Protein AF-A0A3R7CXL8-F1 (afdb_monomer)

Radius of gyration: 20.22 Å; Cα contacts (8 Å, |Δi|>4): 432; chains: 1; bounding box: 50×42×58 Å

Nearest PDB structures (foldseek):
  3kky-assembly1_B  TM=2.273E-01  e=6.948E+00  Deinococcu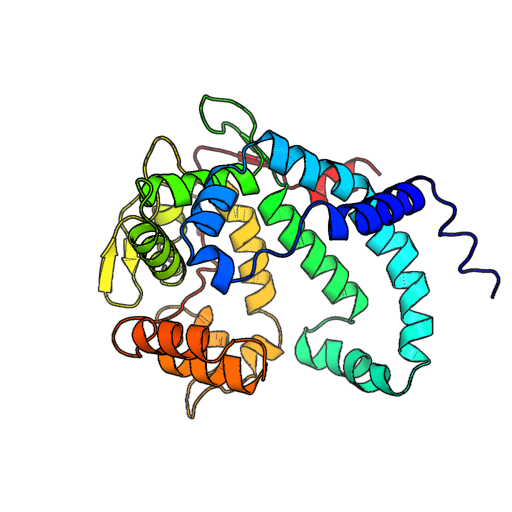s radiodurans
  7f8x-assembly1_A  TM=1.273E-01  e=8.496E+00  Homo sapiens

Solvent-accessible surface area (backbone atoms only — not comparable to full-atom values): 15585 Å² total; per-residue (Å²): 134,72,74,63,60,65,51,58,65,39,70,48,35,46,54,26,50,56,47,54,61,51,40,64,73,73,55,64,83,78,47,79,70,40,54,77,34,74,68,32,40,50,56,58,72,65,61,45,64,66,56,47,48,71,61,38,61,56,46,72,29,33,53,56,24,43,67,74,31,50,43,70,54,42,51,65,56,44,66,70,34,82,88,38,38,61,61,51,64,44,20,37,69,36,55,67,37,51,48,66,60,46,53,48,54,51,51,48,36,54,45,23,28,38,44,11,33,25,40,59,31,73,95,71,34,78,36,40,18,38,40,42,45,50,49,11,46,50,63,64,14,76,89,36,69,70,46,33,52,51,43,54,57,51,61,34,13,33,39,40,92,38,30,42,44,28,31,70,32,32,75,38,57,31,73,80,74,47,77,47,65,60,24,49,84,84,39,49,36,40,33,43,46,51,37,45,21,55,39,40,50,52,53,60,68,16,39,46,29,66,64,36,72,77,49,101,92,38,41,52,37,29,31,56,42,84,100,43,45,36,38,22,36,63,48,52,54,53,49,48,68,76,40,70,81,76,58,54,73,69,53,47,53,52,48,56,71,64,27,30,65,87,77,30,40,37,15,49,41,44,31,40,74,73,83,88,73,74,56,96,31,43,62,50,56,38,60,62,55,54,67,75,74,109

Mean predicted aligned error: 7.27 Å

Organism: NCBI:txid157072

Foldseek 3Di:
DPPQVPLCPDPLNVLLVVCVVVCCVVPPDCAPVNLLDLNSVVVLVPCAQVNLCSVLVNCLSNLCCLLPHVCVSCVVVLCVDPVNVCVQVCCCVFFVDGPSVVVSVLVQLVSQLFAWWKALAQPRNIGTLNNLVSQQLVVQCVSPSVSSVVLVLQQQFAFQVCLQVLQVQHWGQGLLRDTDHNGDPPRGSFCSCVSVLVNVLSVLPTNNQVPADLDPPDGNNQQEDGSGFAQQQSVLVSVCVVPPPSDDPVRSVVSNVQRGSNRGTGHRHNRSDDDPDHTPMDIDGPVVVSVVVD

Sequence (294 aa):
MQAGSVVLETPTCFRALDWLVTATSSYPSITAADLLTSSGFASLSAKDAAYFDSLCLPMTDVLPCLRRALLPALMPLLSSQPCCVALLEDSIAQFGVPFDSFVVDAVSRVVDVVCSSQYPGFQDESQLCGFTLLSSVLAMSSGNLQQLAWTVLNAVQVPNDQGHQAAKGGSITTTRNVSTTLFVAPNLPDACVTPINALLKWASKMPVVTSTVIDTDLTLAALFEDDQCLPGRTALDAFVQAFPQSLSNDMYSMASALLTNDNVCFHLANSYATGSDAFETTVSSFTQSLDLGS

pLDDT: mean 84.59, std 11.88, range [35.41, 97.0]

Structure (mmCIF, N/CA/C/O backbone):
data_AF-A0A3R7CXL8-F1
#
_entry.id   AF-A0A3R7CXL8-F1
#
loop_
_atom_site.group_PDB
_atom_site.id
_atom_site.type_symbol
_atom_site.label_atom_id
_atom_site.label_alt_id
_atom_site.label_comp_id
_atom_site.label_asym_id
_atom_site.label_entity_id
_atom_site.label_seq_id
_atom_site.pdbx_PDB_ins_code
_atom_site.Cartn_x
_atom_site.Cartn_y
_atom_site.Cartn_z
_atom_site.occupancy
_atom_site.B_iso_or_equiv
_atom_site.auth_seq_id
_atom_site.auth_comp_id
_atom_site.auth_asym_id
_atom_site.auth_atom_id
_atom_site.pdbx_PDB_model_num
ATOM 1 N N . MET A 1 1 ? -13.420 9.338 35.815 1.00 39.06 1 MET A N 1
ATOM 2 C CA . MET A 1 1 ? -12.691 10.264 34.915 1.00 39.06 1 MET A CA 1
ATOM 3 C C . MET A 1 1 ? -11.183 10.383 35.213 1.00 39.06 1 MET A C 1
ATOM 5 O O . MET A 1 1 ? -10.525 11.138 34.522 1.00 39.06 1 MET A O 1
ATOM 9 N N . GLN A 1 2 ? -10.593 9.632 36.160 1.00 35.41 2 GLN A N 1
ATOM 10 C CA . GLN A 1 2 ? -9.172 9.796 36.542 1.00 35.41 2 GLN A CA 1
ATOM 11 C C . GLN A 1 2 ? -8.170 8.835 35.868 1.00 35.41 2 GLN A C 1
ATOM 13 O O . GLN A 1 2 ? -6.978 9.095 35.924 1.00 35.41 2 GLN A O 1
ATOM 18 N N . ALA A 1 3 ? -8.608 7.766 35.192 1.00 37.66 3 ALA A N 1
ATOM 19 C CA . ALA A 1 3 ? -7.683 6.815 34.555 1.00 37.66 3 ALA A CA 1
ATOM 20 C C . ALA A 1 3 ? -7.163 7.274 33.173 1.00 37.66 3 ALA A C 1
ATOM 22 O O . ALA A 1 3 ? -6.071 6.888 32.774 1.00 37.66 3 ALA A O 1
ATOM 23 N N . GLY A 1 4 ? -7.911 8.127 32.459 1.00 39.16 4 GLY A N 1
ATOM 24 C CA . GLY A 1 4 ? -7.513 8.626 31.134 1.00 39.16 4 GLY A CA 1
ATOM 25 C C . GLY A 1 4 ? -6.443 9.724 31.165 1.00 39.16 4 GLY A C 1
ATOM 26 O O . GLY A 1 4 ? -5.736 9.907 30.182 1.00 39.16 4 GLY A O 1
ATOM 27 N N . SER A 1 5 ? -6.291 10.431 32.292 1.00 45.22 5 SER A N 1
ATOM 28 C CA . SER A 1 5 ? -5.304 11.513 32.432 1.00 45.22 5 SER A CA 1
ATOM 29 C C . SER A 1 5 ? -3.885 10.992 32.671 1.00 45.22 5 SER A C 1
ATOM 31 O O . SER A 1 5 ? -2.946 11.618 32.208 1.00 45.22 5 SER A O 1
ATOM 33 N N . VAL A 1 6 ? -3.717 9.828 33.306 1.00 46.91 6 VAL A N 1
ATOM 34 C CA . VAL A 1 6 ? -2.388 9.329 33.710 1.00 46.91 6 VAL A CA 1
ATOM 35 C C . VAL A 1 6 ? -1.621 8.675 32.548 1.00 46.91 6 VAL A C 1
ATOM 37 O O . VAL A 1 6 ? -0.396 8.656 32.543 1.00 46.91 6 VAL A O 1
ATOM 40 N N . VAL A 1 7 ? -2.310 8.152 31.527 1.00 48.38 7 VAL A N 1
ATOM 41 C CA . VAL A 1 7 ? -1.646 7.452 30.405 1.00 48.38 7 VAL A CA 1
ATOM 42 C C . VAL A 1 7 ? -1.207 8.423 29.293 1.00 48.38 7 VAL A C 1
ATOM 44 O O . VAL A 1 7 ? -0.171 8.219 28.656 1.00 48.38 7 VAL A O 1
ATOM 47 N N . LEU A 1 8 ? -1.932 9.537 29.127 1.00 52.88 8 LEU A N 1
ATOM 48 C CA . LEU A 1 8 ? -1.553 10.656 28.249 1.00 52.88 8 LEU A CA 1
ATOM 49 C C . LEU A 1 8 ? -0.356 11.472 28.783 1.00 52.88 8 LEU A C 1
ATOM 51 O O . LEU A 1 8 ? 0.186 12.295 28.053 1.00 52.88 8 LEU A O 1
ATOM 55 N N . GLU A 1 9 ? 0.079 11.230 30.024 1.00 51.34 9 GLU A N 1
ATOM 56 C CA . GLU A 1 9 ? 1.236 11.890 30.653 1.00 51.34 9 GLU A CA 1
ATOM 57 C C . GLU A 1 9 ? 2.586 11.243 30.305 1.00 51.34 9 GLU A C 1
ATOM 59 O O . GLU A 1 9 ? 3.637 11.729 30.725 1.00 51.34 9 GLU A O 1
ATOM 64 N N . THR A 1 10 ? 2.605 10.164 29.515 1.00 64.19 10 THR A N 1
ATOM 65 C CA . THR A 1 10 ? 3.876 9.627 29.015 1.00 64.19 10 THR A CA 1
ATOM 66 C C . THR A 1 10 ? 4.477 10.593 27.979 1.00 64.19 10 THR A C 1
ATOM 68 O O . THR A 1 10 ? 3.789 10.956 27.020 1.00 64.19 10 THR A O 1
ATOM 71 N N . PRO A 1 11 ? 5.755 11.011 28.112 1.00 73.25 11 PRO A N 1
ATOM 72 C CA . PRO A 1 11 ? 6.392 11.947 27.175 1.00 73.25 11 PRO A CA 1
ATOM 73 C C . PRO A 1 11 ? 6.267 11.514 25.708 1.00 73.25 11 PRO A C 1
ATOM 75 O O . PRO A 1 11 ? 6.098 12.347 24.822 1.00 73.25 11 PRO A O 1
ATOM 78 N N . THR A 1 12 ? 6.280 10.201 25.469 1.00 77.31 12 THR A N 1
ATOM 79 C CA . THR A 1 12 ? 6.065 9.554 24.172 1.00 77.31 12 THR A CA 1
ATOM 80 C C . THR A 1 12 ? 4.718 9.930 23.546 1.00 77.31 12 THR A C 1
ATOM 82 O O . THR A 1 12 ? 4.670 10.328 22.386 1.00 77.31 12 THR A O 1
ATOM 85 N N . CYS A 1 13 ? 3.623 9.879 24.311 1.00 81.31 13 CYS A N 1
ATOM 86 C CA . CYS A 1 13 ? 2.300 10.234 23.800 1.00 81.31 13 CYS A CA 1
ATOM 87 C C . CYS A 1 13 ? 2.120 11.726 23.558 1.00 81.31 13 CYS A C 1
ATOM 89 O O . CYS A 1 13 ? 1.449 12.111 22.602 1.00 81.31 13 CYS A O 1
ATOM 91 N N . PHE A 1 14 ? 2.737 12.569 24.383 1.00 82.25 14 PHE A N 1
ATOM 92 C CA . PHE A 1 14 ? 2.711 14.009 24.153 1.00 82.25 14 PHE A CA 1
ATOM 93 C C . PHE A 1 14 ? 3.416 14.371 22.838 1.00 82.25 14 PHE A C 1
ATOM 95 O O . PHE A 1 14 ? 2.842 15.080 22.017 1.00 82.25 14 PHE A O 1
ATOM 102 N N . ARG A 1 15 ? 4.614 13.815 22.595 1.00 82.56 15 ARG A N 1
ATOM 103 C CA . ARG A 1 15 ? 5.347 14.003 21.329 1.00 82.56 15 ARG A CA 1
ATOM 104 C C . ARG A 1 15 ? 4.574 13.465 20.126 1.00 82.56 15 ARG A C 1
ATOM 106 O O . ARG A 1 15 ? 4.514 14.132 19.099 1.00 82.56 15 ARG A O 1
ATOM 113 N N . ALA A 1 16 ? 3.943 12.298 20.265 1.00 83.62 16 ALA A N 1
ATOM 114 C CA . ALA A 1 16 ? 3.100 11.723 19.221 1.00 83.62 16 ALA A CA 1
ATOM 115 C C . ALA A 1 16 ? 1.922 12.639 18.850 1.00 83.62 16 ALA A C 1
ATOM 117 O O . ALA A 1 16 ? 1.666 12.868 17.670 1.00 83.62 16 ALA A O 1
ATOM 118 N N . LEU A 1 17 ? 1.212 13.178 19.846 1.00 81.31 17 LEU A N 1
ATOM 119 C CA . LEU A 1 17 ? 0.066 14.062 19.623 1.00 81.31 17 LEU A CA 1
ATOM 120 C C . LEU A 1 17 ? 0.482 15.418 19.045 1.00 81.31 17 LEU A C 1
ATOM 122 O O . LEU A 1 17 ? -0.162 15.893 18.113 1.00 81.31 17 LEU A O 1
ATOM 126 N N . ASP A 1 18 ? 1.562 16.013 19.552 1.00 84.00 18 ASP A N 1
ATOM 127 C CA . ASP A 1 18 ? 2.119 17.266 19.026 1.00 84.00 18 ASP A CA 1
ATOM 128 C C . ASP A 1 18 ? 2.523 17.122 17.551 1.00 84.00 18 ASP A C 1
ATOM 130 O O . ASP A 1 18 ? 2.178 17.953 16.702 1.00 84.00 18 ASP A O 1
ATOM 134 N N . TRP A 1 19 ? 3.160 15.995 17.217 1.00 84.25 19 TRP A N 1
ATOM 135 C CA . TRP A 1 19 ? 3.474 15.679 15.834 1.00 84.25 19 TRP A CA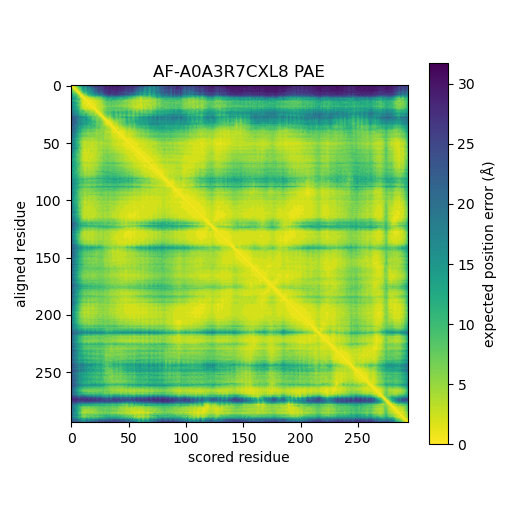 1
ATOM 136 C C . TRP A 1 19 ? 2.218 15.468 14.990 1.00 84.25 19 TRP A C 1
ATOM 138 O O . TRP A 1 19 ? 2.142 16.041 13.912 1.00 84.25 19 TRP A O 1
ATOM 148 N N . LEU A 1 20 ? 1.216 14.710 15.452 1.00 78.94 20 LEU A N 1
ATOM 149 C CA . LEU A 1 20 ? -0.025 14.491 14.694 1.00 78.94 20 LEU A CA 1
ATOM 150 C C . LEU A 1 20 ? -0.743 15.811 14.381 1.00 78.94 20 LEU A C 1
ATOM 152 O O . LEU A 1 20 ? -1.194 16.013 13.253 1.00 78.94 20 LEU A O 1
ATOM 156 N N . VAL A 1 21 ? -0.796 16.738 15.342 1.00 78.94 21 VAL A N 1
ATOM 157 C CA . VAL A 1 21 ? -1.352 18.084 15.131 1.00 78.94 21 VAL A CA 1
ATOM 158 C C . VAL A 1 21 ? -0.553 18.836 14.065 1.00 78.94 21 VAL A C 1
ATOM 160 O O . VAL A 1 21 ? -1.133 19.374 13.123 1.00 78.94 21 VAL A O 1
ATOM 163 N N . THR A 1 22 ? 0.774 18.818 14.155 1.00 77.75 22 THR A N 1
ATOM 164 C CA . THR A 1 22 ? 1.662 19.513 13.208 1.00 77.75 22 THR A CA 1
ATOM 165 C C . THR A 1 22 ? 1.695 18.850 11.824 1.00 77.75 22 THR A C 1
ATOM 167 O O . THR A 1 22 ? 1.854 19.519 10.802 1.00 77.75 22 THR A O 1
ATOM 170 N N . ALA A 1 23 ? 1.505 17.535 11.752 1.00 72.25 23 ALA A N 1
ATOM 171 C CA . ALA A 1 23 ? 1.524 16.764 10.517 1.00 72.25 23 ALA A CA 1
ATOM 172 C C . ALA A 1 23 ? 0.329 17.107 9.625 1.00 72.25 23 ALA A C 1
ATOM 174 O O . ALA A 1 23 ? 0.501 17.245 8.417 1.00 72.25 23 ALA A O 1
ATOM 175 N N . THR A 1 24 ? -0.855 17.324 10.210 1.00 63.19 24 THR A N 1
ATOM 176 C CA . THR A 1 24 ? -2.056 17.710 9.444 1.00 63.19 24 THR A CA 1
ATOM 177 C C . THR A 1 24 ? -1.911 19.047 8.711 1.00 63.19 24 THR A C 1
ATOM 179 O O . THR A 1 24 ? -2.562 19.249 7.689 1.00 63.19 24 THR A O 1
ATOM 182 N N . SER A 1 25 ? -1.042 19.944 9.190 1.00 65.12 25 SER A N 1
ATOM 183 C CA . SER A 1 25 ? -0.739 21.219 8.529 1.00 65.12 25 SER A CA 1
ATOM 184 C C . SER A 1 25 ? 0.508 21.163 7.639 1.00 65.12 25 SER A C 1
ATOM 186 O O . SER A 1 25 ? 0.572 21.882 6.644 1.00 65.12 25 SER A O 1
ATOM 188 N N . SER A 1 26 ? 1.481 20.308 7.967 1.00 66.69 26 SER A N 1
ATOM 189 C CA . SER A 1 26 ? 2.771 20.216 7.260 1.00 66.69 26 SER A CA 1
ATOM 190 C C . SER A 1 26 ? 2.759 19.246 6.076 1.00 66.69 26 SER A C 1
ATOM 192 O O . SER A 1 26 ? 3.532 19.411 5.134 1.00 66.69 26 SER A O 1
ATOM 194 N N . TYR A 1 27 ? 1.869 18.254 6.100 1.00 67.19 27 TYR A N 1
ATOM 195 C CA . TYR A 1 27 ? 1.699 17.255 5.049 1.00 67.19 27 TYR A CA 1
ATOM 196 C C . TYR A 1 27 ? 0.246 17.279 4.561 1.00 67.19 27 TYR A C 1
ATOM 198 O O . TYR A 1 27 ? -0.540 16.400 4.927 1.00 67.19 27 TYR A O 1
ATOM 206 N N . PRO A 1 28 ? -0.152 18.296 3.770 1.00 61.72 28 PRO A N 1
ATOM 207 C CA . PRO A 1 28 ? -1.501 18.345 3.228 1.00 61.72 28 PRO A CA 1
ATOM 208 C C . PRO A 1 28 ? -1.786 17.065 2.440 1.00 61.72 28 PRO A C 1
ATOM 210 O O . PRO A 1 28 ? -0.920 16.544 1.730 1.00 61.72 28 PRO A O 1
ATOM 213 N N . SER A 1 29 ? -3.005 16.551 2.592 1.00 58.53 29 SER A N 1
ATOM 214 C CA . SER A 1 29 ? -3.472 15.367 1.880 1.00 58.53 29 SER A CA 1
ATOM 215 C C . SER A 1 29 ? -3.340 15.621 0.381 1.00 58.53 29 SER A C 1
ATOM 217 O O . SER A 1 29 ? -4.037 16.476 -0.159 1.00 58.53 29 SER A O 1
ATOM 219 N N . ILE A 1 30 ? -2.446 14.901 -0.294 1.00 60.56 30 ILE A N 1
ATOM 220 C CA . ILE A 1 30 ? -2.423 14.903 -1.756 1.00 60.56 30 ILE A CA 1
ATOM 221 C C . ILE A 1 30 ? -3.628 14.075 -2.189 1.00 60.56 30 ILE A C 1
ATOM 223 O O . ILE A 1 30 ? -3.713 12.887 -1.871 1.00 60.56 30 ILE A O 1
ATOM 227 N N . THR A 1 31 ? -4.584 14.694 -2.873 1.00 61.28 31 THR A N 1
ATOM 228 C CA . THR A 1 31 ? -5.719 13.952 -3.419 1.00 61.28 31 THR A CA 1
ATOM 229 C C . THR A 1 31 ? -5.288 13.178 -4.665 1.00 61.28 31 THR A C 1
ATOM 231 O O . THR A 1 31 ? -4.319 13.532 -5.340 1.00 61.28 31 THR A O 1
ATOM 234 N N . ALA A 1 32 ? -6.031 12.129 -5.024 1.00 58.16 32 ALA A N 1
ATOM 235 C CA . ALA A 1 32 ? -5.810 11.437 -6.295 1.00 58.16 32 ALA A CA 1
ATOM 236 C C . ALA A 1 32 ? -5.933 12.393 -7.502 1.00 58.16 32 ALA A C 1
ATOM 238 O O . ALA A 1 32 ? -5.227 12.222 -8.492 1.00 58.16 32 ALA A O 1
ATOM 239 N N . ALA A 1 33 ? -6.765 13.436 -7.394 1.00 59.69 33 ALA A N 1
ATOM 240 C CA . ALA A 1 33 ? -6.882 14.478 -8.409 1.00 59.69 33 ALA A CA 1
ATOM 241 C C . ALA A 1 33 ? -5.610 15.337 -8.508 1.00 59.69 33 ALA A C 1
ATOM 243 O O . ALA A 1 33 ? -5.163 15.629 -9.616 1.00 59.69 33 ALA A O 1
ATOM 244 N N . ASP A 1 34 ? -4.981 15.678 -7.378 1.00 66.88 34 A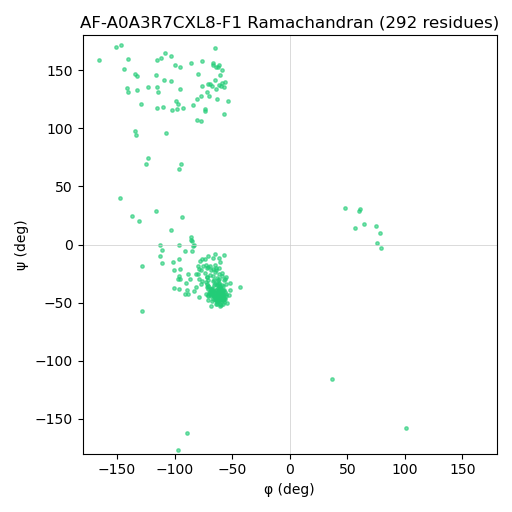SP A N 1
ATOM 245 C CA . ASP A 1 34 ? -3.730 16.444 -7.369 1.00 66.88 34 ASP A CA 1
ATOM 246 C C . ASP A 1 34 ? -2.606 15.674 -8.065 1.00 66.88 34 ASP A C 1
ATOM 248 O O . ASP A 1 34 ? -1.870 16.263 -8.857 1.00 66.88 34 ASP A O 1
ATOM 252 N N . LEU A 1 35 ? -2.515 14.355 -7.850 1.00 66.50 35 LEU A N 1
ATOM 253 C CA . LEU A 1 35 ? -1.520 13.488 -8.498 1.00 66.50 35 LEU A CA 1
ATOM 254 C C . LEU A 1 35 ? -1.606 13.508 -10.028 1.00 66.50 35 LEU A C 1
ATOM 256 O O . LEU A 1 35 ? -0.593 13.300 -10.691 1.00 66.50 35 LEU A O 1
ATOM 260 N N . LEU A 1 36 ? -2.787 13.784 -10.586 1.00 67.06 36 LEU A N 1
ATOM 261 C CA . LEU A 1 36 ? -3.020 13.861 -12.030 1.00 67.06 36 LEU A CA 1
ATOM 262 C C . LEU A 1 36 ? -2.712 15.248 -12.620 1.00 67.06 36 LEU A C 1
ATOM 264 O O . LEU A 1 36 ? -2.903 15.477 -13.815 1.00 67.06 36 LEU A O 1
ATOM 268 N N . THR A 1 37 ? -2.214 16.179 -11.806 1.00 74.06 37 THR A N 1
ATOM 269 C CA . THR A 1 37 ? -1.734 17.488 -12.258 1.00 74.06 37 THR A CA 1
ATOM 270 C C . THR A 1 37 ? -0.213 17.498 -12.382 1.00 74.06 37 THR A C 1
ATOM 272 O O . THR A 1 37 ? 0.496 16.777 -11.678 1.00 74.06 37 THR A O 1
ATOM 275 N N . SER A 1 38 ? 0.323 18.372 -13.236 1.00 75.56 38 SER A N 1
ATOM 276 C CA . SER A 1 38 ? 1.774 18.588 -13.326 1.00 75.56 38 SER A CA 1
ATOM 277 C C . SER A 1 38 ? 2.376 19.045 -11.991 1.00 75.56 38 SER A C 1
ATOM 279 O O . SER A 1 38 ? 3.484 18.638 -11.650 1.00 75.56 38 SER A O 1
ATOM 281 N N . SER A 1 39 ? 1.638 19.839 -11.209 1.00 78.88 39 SER A N 1
ATOM 282 C CA . SER A 1 39 ? 2.032 20.282 -9.868 1.00 78.88 39 SER A CA 1
ATOM 283 C C . SER A 1 39 ? 2.083 19.148 -8.847 1.00 78.88 39 SER A C 1
ATOM 285 O O . SER A 1 39 ? 3.037 19.079 -8.074 1.00 78.88 39 SER A O 1
ATOM 287 N N . GLY A 1 40 ? 1.099 18.246 -8.836 1.00 78.25 40 GLY A N 1
ATOM 288 C CA . GLY A 1 40 ? 1.111 17.110 -7.913 1.00 78.25 40 GLY A CA 1
ATOM 289 C C . GLY A 1 40 ? 2.153 16.069 -8.297 1.00 78.25 40 GLY A C 1
ATOM 290 O O . GLY A 1 40 ? 2.843 15.561 -7.417 1.00 78.25 40 GLY A O 1
ATOM 291 N N . PHE A 1 41 ? 2.366 15.832 -9.595 1.00 81.19 41 PHE A N 1
ATOM 292 C CA . PHE A 1 41 ? 3.491 15.022 -10.065 1.00 81.19 41 PHE A CA 1
ATOM 293 C C . PHE A 1 41 ? 4.839 15.620 -9.637 1.00 81.19 41 PHE A C 1
ATOM 295 O O . PHE A 1 41 ? 5.677 14.910 -9.084 1.00 81.19 41 PHE A O 1
ATOM 302 N N . ALA A 1 42 ? 5.029 16.933 -9.812 1.00 82.75 42 ALA A N 1
ATOM 303 C CA . ALA A 1 42 ? 6.238 17.618 -9.360 1.00 82.75 42 ALA A CA 1
ATOM 304 C C . ALA A 1 42 ? 6.429 17.494 -7.837 1.00 82.75 42 ALA A C 1
ATOM 306 O O . ALA A 1 42 ? 7.525 17.176 -7.379 1.00 82.75 42 ALA A O 1
ATOM 307 N N . SER A 1 43 ? 5.359 17.666 -7.055 1.00 84.56 43 SER A N 1
ATOM 308 C CA . SER A 1 43 ? 5.387 17.488 -5.598 1.00 84.56 43 SER A CA 1
ATOM 309 C C . SER A 1 43 ? 5.764 16.063 -5.190 1.00 84.56 43 SER A C 1
ATOM 311 O O . SER A 1 43 ? 6.571 15.885 -4.281 1.00 84.56 43 SER A O 1
ATOM 313 N N . LEU A 1 44 ? 5.225 15.053 -5.876 1.00 83.69 44 LEU A N 1
ATOM 314 C CA . LEU A 1 44 ? 5.568 13.653 -5.647 1.00 83.69 44 LEU A CA 1
ATOM 315 C C . LEU A 1 44 ? 7.043 13.388 -5.971 1.00 83.69 44 LEU A C 1
ATOM 317 O O . LEU A 1 44 ? 7.740 12.772 -5.172 1.00 83.69 44 LEU A O 1
ATOM 321 N N . SER A 1 45 ? 7.528 13.906 -7.102 1.00 84.69 45 SER A N 1
ATOM 322 C CA . SER A 1 45 ? 8.921 13.746 -7.535 1.00 84.69 45 SER A CA 1
ATOM 323 C C . SER A 1 45 ? 9.942 14.444 -6.635 1.00 84.69 45 SER A C 1
ATOM 325 O O . SER A 1 45 ? 11.110 14.072 -6.635 1.00 84.69 45 SER A O 1
ATOM 327 N N . ALA A 1 46 ? 9.507 15.437 -5.857 1.00 88.00 46 ALA A N 1
ATOM 328 C CA . ALA A 1 46 ? 10.355 16.176 -4.928 1.00 88.00 46 ALA A CA 1
ATOM 329 C C . ALA A 1 46 ? 10.512 15.490 -3.557 1.00 88.00 46 ALA A C 1
ATOM 331 O O . ALA A 1 46 ? 11.260 15.992 -2.722 1.00 88.00 46 ALA A O 1
ATOM 332 N N . LYS A 1 47 ? 9.802 14.382 -3.295 1.00 90.12 47 LYS A N 1
ATOM 333 C CA . LYS A 1 47 ? 9.916 13.638 -2.032 1.00 90.12 47 LYS A CA 1
ATOM 334 C C . LYS A 1 47 ? 11.192 12.800 -2.042 1.00 90.12 47 LYS A C 1
ATOM 336 O O . LYS A 1 47 ? 11.268 11.784 -2.728 1.00 90.12 47 LYS A O 1
ATOM 341 N N . ASP A 1 48 ? 12.179 13.239 -1.277 1.00 91.19 48 ASP A N 1
ATOM 342 C CA . ASP A 1 48 ? 13.481 12.596 -1.134 1.00 91.19 48 ASP A CA 1
ATOM 343 C C . ASP A 1 48 ? 13.557 11.705 0.119 1.00 91.19 48 ASP A C 1
ATOM 345 O O . ASP A 1 48 ? 12.578 11.536 0.845 1.00 91.19 48 ASP A O 1
ATOM 349 N N . ALA A 1 49 ? 14.725 11.115 0.380 1.00 90.94 49 ALA A N 1
ATOM 350 C CA . ALA A 1 49 ? 14.943 10.290 1.567 1.00 90.94 49 ALA A CA 1
ATOM 351 C C . ALA A 1 49 ? 14.673 11.062 2.875 1.00 90.94 49 ALA A C 1
ATOM 353 O O . ALA A 1 49 ? 14.017 10.530 3.770 1.00 90.94 49 ALA A O 1
ATOM 354 N N . ALA A 1 50 ? 15.075 12.338 2.947 1.00 91.25 50 ALA A N 1
ATOM 355 C CA . ALA A 1 50 ? 14.883 13.177 4.129 1.00 91.25 50 ALA A CA 1
ATOM 356 C C . ALA A 1 50 ? 13.396 13.411 4.450 1.00 91.25 50 ALA A C 1
ATOM 358 O O . ALA A 1 50 ? 13.015 13.442 5.621 1.00 91.25 50 ALA A O 1
ATOM 359 N N . TYR A 1 51 ? 12.542 13.520 3.427 1.00 91.12 51 TYR A N 1
ATOM 360 C CA . TYR A 1 51 ? 11.089 13.553 3.601 1.00 91.12 51 TYR A CA 1
ATOM 361 C C . TYR A 1 51 ? 10.551 12.275 4.263 1.00 91.12 51 TYR A C 1
ATOM 363 O O . TYR A 1 51 ? 9.683 12.338 5.137 1.00 91.12 51 TYR A O 1
ATOM 371 N N . PHE A 1 52 ? 11.035 11.100 3.852 1.00 92.44 52 PHE A N 1
ATOM 372 C CA . PHE A 1 52 ? 10.595 9.842 4.460 1.00 92.44 52 PHE A CA 1
ATOM 373 C C . PHE A 1 52 ? 11.142 9.684 5.881 1.00 92.44 52 PHE A C 1
ATOM 375 O O . PHE A 1 52 ? 10.401 9.242 6.758 1.00 92.44 52 PHE A O 1
ATOM 382 N N . ASP A 1 53 ? 12.365 10.137 6.154 1.00 91.56 53 ASP A N 1
ATOM 383 C CA . ASP A 1 53 ? 12.915 10.167 7.513 1.00 91.56 53 ASP A CA 1
ATOM 384 C C . ASP A 1 53 ? 12.069 11.050 8.441 1.00 91.56 53 ASP A C 1
ATOM 386 O O . ASP A 1 53 ? 11.723 10.640 9.553 1.00 91.56 53 ASP A O 1
ATOM 390 N N . SER A 1 54 ? 11.659 12.237 7.977 1.00 90.00 54 SER A N 1
ATOM 391 C CA . SER A 1 54 ? 10.817 13.156 8.757 1.00 90.00 54 SER A CA 1
ATOM 392 C C . SER A 1 54 ? 9.391 12.642 8.977 1.00 90.00 54 SER A C 1
ATOM 394 O O . SER A 1 54 ? 8.720 13.080 9.916 1.00 90.00 54 SER A O 1
ATOM 396 N N . LEU A 1 55 ? 8.925 1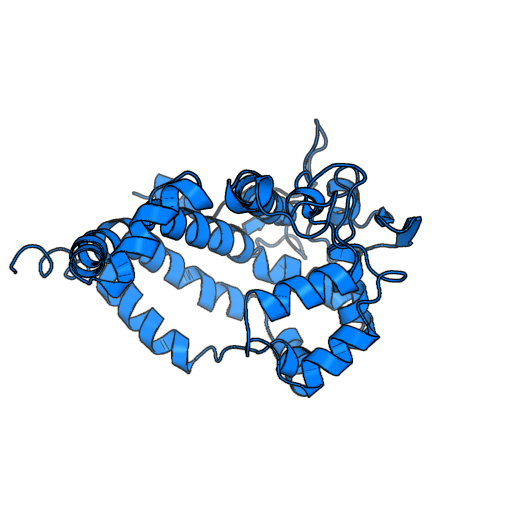1.722 8.129 1.00 88.56 55 LEU A N 1
ATOM 397 C CA . LEU A 1 55 ? 7.646 11.028 8.276 1.00 88.56 55 LEU A CA 1
ATOM 398 C C . LEU A 1 55 ? 7.747 9.825 9.226 1.00 88.56 55 LEU A C 1
ATOM 400 O O . LEU A 1 55 ? 6.835 9.589 10.017 1.00 88.56 55 LEU A O 1
ATOM 404 N N . CYS A 1 56 ? 8.844 9.071 9.158 1.00 92.56 56 CYS A N 1
ATOM 405 C CA . CYS A 1 56 ? 8.999 7.791 9.846 1.00 92.56 56 CYS A CA 1
ATOM 406 C C . CYS A 1 56 ? 9.584 7.907 11.254 1.00 92.56 56 CYS A C 1
ATOM 408 O O . CYS A 1 56 ? 9.178 7.157 12.141 1.00 92.56 56 CYS A O 1
ATOM 410 N N . LEU A 1 57 ? 10.479 8.865 11.509 1.00 90.94 57 LEU A N 1
ATOM 411 C CA . LEU A 1 57 ? 11.054 9.069 12.842 1.00 90.94 57 LEU A CA 1
ATOM 412 C C . LEU A 1 57 ? 9.977 9.271 13.935 1.00 90.94 57 LEU A C 1
ATOM 414 O O . LEU A 1 57 ? 10.055 8.606 14.970 1.00 90.94 57 LEU A O 1
ATOM 418 N N . PRO A 1 58 ? 8.923 10.084 13.727 1.00 89.81 58 PRO A N 1
ATOM 419 C CA . PRO A 1 58 ? 7.844 10.260 14.705 1.00 89.81 58 PRO A CA 1
ATOM 420 C C . PRO A 1 58 ? 7.012 8.994 14.950 1.00 89.81 58 PRO A C 1
ATOM 422 O O . PRO A 1 58 ? 6.429 8.841 16.024 1.00 89.81 58 PRO A O 1
ATOM 425 N N . MET A 1 59 ? 6.971 8.052 13.996 1.00 90.50 59 MET A N 1
ATOM 426 C CA . MET A 1 59 ? 6.217 6.800 14.153 1.00 90.50 59 MET A CA 1
ATOM 427 C C . MET A 1 59 ? 6.760 5.918 15.281 1.00 90.50 59 MET A C 1
ATOM 429 O O . MET A 1 59 ? 6.013 5.098 15.818 1.00 90.50 59 MET A O 1
ATOM 433 N N . THR A 1 60 ? 8.014 6.136 15.692 1.00 90.06 60 THR A N 1
ATOM 434 C CA . THR A 1 60 ? 8.624 5.472 16.854 1.00 90.06 60 THR A CA 1
ATOM 435 C C . THR A 1 60 ? 7.906 5.808 18.162 1.00 90.06 60 THR A C 1
ATOM 437 O O . THR A 1 60 ? 7.831 4.965 19.050 1.00 90.06 60 THR A O 1
ATOM 440 N N . ASP A 1 61 ? 7.318 7.004 18.260 1.00 88.50 61 ASP A N 1
ATOM 441 C CA . ASP A 1 61 ? 6.518 7.444 19.403 1.00 88.50 61 ASP A CA 1
ATOM 442 C C . ASP A 1 61 ? 5.011 7.228 19.161 1.00 88.50 61 ASP A C 1
ATOM 444 O O . ASP A 1 61 ? 4.277 6.824 20.072 1.00 88.50 61 ASP A O 1
ATOM 448 N N . VAL A 1 62 ? 4.535 7.467 17.929 1.00 88.75 62 VAL A N 1
ATOM 449 C CA . VAL A 1 62 ? 3.105 7.389 17.578 1.00 88.75 62 VAL A CA 1
ATOM 450 C C . VAL A 1 62 ? 2.559 5.973 17.716 1.00 88.75 62 VAL A C 1
ATOM 452 O O . VAL A 1 62 ? 1.506 5.805 18.330 1.00 88.75 62 VAL A O 1
ATOM 455 N N . LEU A 1 63 ? 3.248 4.952 17.198 1.00 88.69 63 LEU A N 1
ATOM 456 C CA . LEU A 1 63 ? 2.744 3.575 17.246 1.00 88.69 63 LEU A CA 1
ATOM 457 C C . LEU A 1 63 ? 2.605 3.043 18.685 1.00 88.69 63 LEU A C 1
ATOM 459 O O . LEU A 1 63 ? 1.520 2.562 19.036 1.00 88.69 63 LEU A O 1
ATOM 463 N N . PRO A 1 64 ? 3.625 3.160 19.564 1.00 88.12 64 PRO A N 1
ATOM 464 C CA . PRO A 1 64 ? 3.469 2.777 20.963 1.00 88.12 64 PRO A CA 1
ATOM 465 C C . PRO A 1 64 ? 2.378 3.575 21.676 1.00 88.12 64 PRO A C 1
ATOM 467 O O . PRO A 1 64 ? 1.616 2.988 22.447 1.00 88.12 64 PRO A O 1
ATOM 470 N N . CYS A 1 65 ? 2.262 4.882 21.409 1.00 88.69 65 CYS A N 1
ATOM 471 C CA . CYS A 1 65 ? 1.207 5.700 22.000 1.00 88.69 65 CYS A CA 1
ATOM 472 C C . CYS A 1 65 ? -0.191 5.245 21.560 1.00 88.69 65 CYS A C 1
ATOM 474 O O . CYS A 1 65 ? -1.081 5.071 22.398 1.00 88.69 65 CYS A O 1
ATOM 476 N N . LEU A 1 66 ? -0.377 5.001 20.260 1.00 88.62 66 LEU A N 1
ATOM 477 C CA . LEU A 1 66 ? -1.632 4.522 19.689 1.00 88.62 66 LEU A CA 1
ATOM 478 C C . LEU A 1 66 ? -2.084 3.236 20.389 1.00 88.62 66 LEU A C 1
ATOM 480 O O . LEU A 1 66 ? -3.212 3.158 20.878 1.00 88.62 66 LEU A O 1
ATOM 484 N N . ARG A 1 67 ? -1.168 2.266 20.495 1.00 88.06 67 ARG A N 1
ATOM 485 C CA . ARG A 1 67 ? -1.422 0.938 21.065 1.00 88.06 67 ARG A CA 1
ATOM 486 C C . ARG A 1 67 ? -1.633 0.958 22.579 1.00 88.06 67 ARG A C 1
ATOM 488 O O . ARG A 1 67 ? -2.514 0.265 23.076 1.00 88.06 67 ARG A O 1
ATOM 495 N N . ARG A 1 68 ? -0.806 1.695 23.327 1.00 86.44 68 ARG A N 1
ATOM 496 C CA . ARG A 1 68 ? -0.751 1.603 24.802 1.00 86.44 68 ARG A CA 1
ATOM 497 C C . ARG A 1 68 ? -1.598 2.651 25.520 1.00 86.44 68 ARG A C 1
ATOM 499 O O . ARG A 1 68 ? -1.936 2.439 26.681 1.00 86.44 68 ARG A O 1
ATOM 506 N N . ALA A 1 69 ? -1.938 3.757 24.861 1.00 85.31 69 ALA A N 1
ATOM 507 C CA . ALA A 1 69 ? -2.600 4.889 25.501 1.00 85.31 69 ALA A CA 1
ATOM 508 C C . ALA A 1 69 ? -3.865 5.335 24.776 1.00 85.31 69 ALA A C 1
ATOM 510 O O . ALA A 1 69 ? -4.940 5.356 25.376 1.00 85.31 69 ALA A O 1
ATOM 511 N N . LEU A 1 70 ? -3.743 5.684 23.492 1.00 85.75 70 LEU A N 1
ATOM 512 C CA . LEU A 1 70 ? -4.808 6.375 22.775 1.00 85.75 70 LEU A CA 1
ATOM 513 C C . LEU A 1 70 ? -6.019 5.469 22.558 1.00 85.75 70 LEU A C 1
ATOM 515 O O . LEU A 1 70 ? -7.122 5.840 22.950 1.00 85.75 70 LEU A O 1
ATOM 519 N N . LEU A 1 71 ? -5.827 4.273 21.991 1.00 88.56 71 LEU A N 1
ATOM 520 C CA . LEU A 1 71 ? -6.933 3.338 21.770 1.00 88.56 71 LEU A CA 1
ATOM 521 C C . LEU A 1 71 ? -7.559 2.859 23.088 1.00 88.56 71 LEU A C 1
ATOM 523 O O . LEU A 1 71 ? -8.777 2.988 23.216 1.00 88.56 71 LEU A O 1
ATOM 527 N N . PRO A 1 72 ? -6.796 2.424 24.114 1.00 88.06 72 PRO A N 1
ATOM 528 C CA . PRO A 1 72 ? -7.382 2.072 25.409 1.00 88.06 72 PRO A CA 1
ATOM 529 C C . PRO A 1 72 ? -8.210 3.196 26.050 1.00 88.06 72 PRO A C 1
ATOM 531 O O . PRO A 1 72 ? -9.217 2.920 26.702 1.00 88.06 72 PRO A O 1
ATOM 534 N N . ALA A 1 73 ? -7.821 4.461 25.859 1.00 86.50 73 ALA A N 1
ATOM 535 C CA . ALA A 1 73 ? -8.588 5.609 26.338 1.00 86.50 73 ALA A CA 1
ATOM 536 C C . ALA A 1 73 ? -9.820 5.918 25.464 1.00 86.50 73 ALA A C 1
ATOM 538 O O . ALA A 1 73 ? -10.847 6.358 25.985 1.00 86.50 73 ALA A O 1
ATOM 539 N N . LEU A 1 74 ? -9.731 5.690 24.151 1.00 87.00 74 LEU A N 1
ATOM 540 C CA . LEU A 1 74 ? -10.772 6.021 23.178 1.00 87.00 74 LEU A CA 1
ATOM 541 C C . LEU A 1 74 ? -11.894 4.973 23.118 1.00 87.00 74 LEU A C 1
ATOM 543 O O . LEU A 1 74 ? -13.059 5.340 22.987 1.00 87.00 74 LEU A O 1
ATOM 547 N N . MET A 1 75 ? -11.587 3.682 23.255 1.00 90.00 75 MET A N 1
ATOM 548 C CA . MET A 1 75 ? -12.580 2.604 23.113 1.00 90.00 75 MET A CA 1
ATOM 549 C C . MET A 1 75 ? -13.762 2.691 24.101 1.00 90.00 75 MET A C 1
ATOM 551 O O . MET A 1 75 ? -14.907 2.513 23.669 1.00 90.00 75 MET A O 1
ATOM 555 N N . PRO A 1 76 ? -13.570 3.035 25.394 1.00 87.81 76 PRO A N 1
ATOM 556 C CA . PRO A 1 76 ? -14.687 3.273 26.313 1.00 87.81 76 PRO A CA 1
ATOM 557 C C . PRO A 1 76 ? -15.560 4.467 25.905 1.00 87.81 76 PR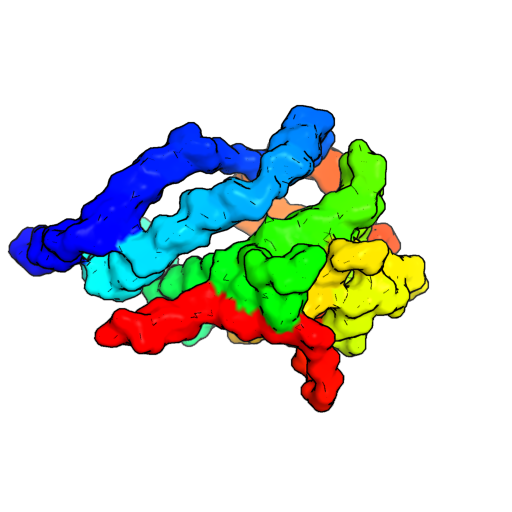O A C 1
ATOM 559 O O . PRO A 1 76 ? -16.768 4.464 26.127 1.00 87.81 76 PRO A O 1
ATOM 562 N N . LEU A 1 77 ? -14.959 5.496 25.299 1.00 87.50 77 LEU A N 1
ATOM 563 C CA . LEU A 1 77 ? -15.694 6.661 24.811 1.00 87.50 77 LEU A CA 1
ATOM 564 C C . LEU A 1 77 ? -16.522 6.293 23.582 1.00 87.50 77 LEU A C 1
ATOM 566 O O . LEU A 1 77 ? -17.715 6.580 23.567 1.00 87.50 77 LEU A O 1
ATOM 570 N N . LEU A 1 78 ? -15.934 5.606 22.600 1.00 87.62 78 LEU A N 1
ATOM 571 C CA . LEU A 1 78 ? -16.645 5.172 21.395 1.00 87.62 78 LEU A CA 1
ATOM 572 C C . LEU A 1 78 ? -17.801 4.227 21.730 1.00 87.62 78 LEU A C 1
ATOM 574 O O . LEU A 1 78 ? -18.917 4.447 21.276 1.00 87.62 78 LEU A O 1
ATOM 578 N N . SER A 1 79 ? -17.575 3.231 22.588 1.00 87.31 79 SER A N 1
ATOM 579 C CA . SER A 1 79 ? -18.631 2.291 23.002 1.00 87.31 79 SER A CA 1
ATOM 580 C C . SER A 1 79 ? -19.777 2.951 23.778 1.00 87.31 79 SER A C 1
ATOM 582 O O . SER A 1 79 ? -20.888 2.429 23.784 1.00 87.31 79 SER A O 1
ATOM 584 N N . SER A 1 80 ? -19.546 4.118 24.390 1.00 87.69 80 SER A N 1
ATOM 585 C CA . SER A 1 80 ? -20.605 4.902 25.040 1.00 87.69 80 SER A CA 1
ATOM 586 C C . SER A 1 80 ? -21.485 5.697 24.067 1.00 87.69 80 SER A C 1
ATOM 588 O O . SER A 1 80 ? -22.541 6.187 24.468 1.00 87.69 80 SER A O 1
ATOM 590 N N . GLN A 1 81 ? -21.063 5.856 22.806 1.00 90.06 81 GLN A N 1
ATOM 591 C CA . GLN A 1 81 ? -21.780 6.636 21.799 1.00 90.06 81 GLN A CA 1
ATOM 592 C C . GLN A 1 81 ? -22.639 5.725 20.908 1.00 90.06 81 GLN A C 1
ATOM 594 O O . GLN A 1 81 ? -22.089 4.882 20.197 1.00 90.06 81 GLN A O 1
ATOM 599 N N . PRO A 1 82 ? -23.972 5.924 20.843 1.00 86.69 82 PRO A N 1
ATOM 600 C CA . PRO A 1 82 ? -24.862 5.084 20.035 1.00 86.69 82 PRO A CA 1
ATOM 601 C C . PRO A 1 82 ? -24.503 5.011 18.544 1.00 86.69 82 PRO A C 1
ATOM 603 O O . PRO A 1 82 ? -24.759 3.997 17.905 1.00 86.69 82 PRO A O 1
ATOM 606 N N . CYS A 1 83 ? -23.894 6.060 17.982 1.00 87.00 83 CYS A N 1
ATOM 607 C CA . CYS A 1 83 ? -23.478 6.085 16.577 1.00 87.00 83 CYS A CA 1
ATOM 608 C C . CYS A 1 83 ? -22.282 5.171 16.263 1.00 87.00 83 CYS A C 1
ATOM 610 O O . CYS A 1 83 ? -22.072 4.839 15.100 1.00 87.00 83 CYS A O 1
ATOM 612 N N . CYS A 1 84 ? -21.501 4.768 17.269 1.00 87.69 84 CYS A N 1
ATOM 613 C CA . CYS A 1 84 ? -20.298 3.957 17.087 1.00 87.69 84 CYS A CA 1
ATOM 614 C C . CYS A 1 84 ? -20.521 2.481 17.425 1.00 87.69 84 CYS A C 1
ATOM 616 O O . CYS A 1 84 ? -19.702 1.656 17.037 1.00 87.69 84 CYS A O 1
ATOM 618 N N . VAL A 1 85 ? -21.612 2.136 18.117 1.00 84.50 85 VAL A N 1
ATOM 619 C CA . VAL A 1 85 ? -21.885 0.759 18.564 1.00 84.50 85 VAL A CA 1
ATOM 620 C C . VAL A 1 85 ? -21.905 -0.212 17.387 1.00 84.50 85 VAL A C 1
ATOM 622 O O . VAL A 1 85 ? -21.174 -1.192 17.421 1.00 84.50 85 VAL A O 1
ATOM 625 N N . ALA A 1 86 ? -22.641 0.113 16.319 1.00 84.88 86 ALA A N 1
ATOM 626 C CA . ALA A 1 86 ? -22.712 -0.738 15.131 1.00 84.88 86 ALA A CA 1
ATOM 627 C C . ALA A 1 86 ? -21.327 -0.972 14.506 1.00 84.88 86 ALA A C 1
ATOM 629 O O . ALA A 1 86 ? -20.954 -2.107 14.250 1.00 84.88 86 ALA A O 1
ATOM 630 N N . LEU A 1 87 ? -20.511 0.080 14.358 1.00 84.06 87 LEU A N 1
ATOM 631 C CA . LEU A 1 87 ? -19.141 -0.047 13.844 1.00 84.06 87 LEU A CA 1
ATOM 632 C C . LEU A 1 87 ? -18.277 -0.969 14.720 1.00 84.06 87 LEU A C 1
ATOM 634 O O . LEU A 1 87 ? -17.488 -1.763 14.206 1.00 84.06 87 LEU A O 1
ATOM 638 N N . LEU A 1 88 ? -18.393 -0.842 16.043 1.00 88.75 88 LEU A N 1
ATOM 639 C CA . LEU A 1 88 ? -17.616 -1.642 16.985 1.00 88.75 88 LEU A CA 1
ATOM 640 C C . LEU A 1 88 ? -18.065 -3.107 16.992 1.00 88.75 88 LEU A C 1
ATOM 642 O O . LEU A 1 88 ? -17.213 -3.994 17.000 1.00 88.75 88 LEU A O 1
ATOM 646 N N . GLU A 1 89 ? -19.370 -3.364 16.954 1.00 86.88 89 GLU A N 1
ATOM 647 C CA . GLU A 1 89 ? -19.943 -4.713 16.902 1.00 86.88 89 GLU A CA 1
ATOM 648 C C . GLU A 1 89 ? -19.636 -5.406 15.568 1.00 86.88 89 GLU A C 1
ATOM 650 O O . GLU A 1 89 ? -19.204 -6.562 15.556 1.00 86.88 89 GLU A O 1
ATOM 655 N N . ASP A 1 90 ? -19.746 -4.679 14.455 1.00 89.75 90 ASP A N 1
ATOM 656 C CA . ASP A 1 90 ? -19.495 -5.208 13.113 1.00 89.75 90 ASP A CA 1
ATOM 657 C C . ASP A 1 90 ? -18.004 -5.445 12.842 1.00 89.75 90 ASP A C 1
ATOM 659 O O . ASP A 1 90 ? -17.660 -6.206 11.940 1.00 89.75 90 ASP A O 1
ATOM 663 N N . SER A 1 91 ? -17.097 -4.848 13.623 1.00 90.38 91 SER A N 1
ATOM 664 C CA . SER A 1 91 ? -15.650 -4.945 13.382 1.00 90.38 91 SER A CA 1
ATOM 665 C C . SER A 1 91 ? -15.140 -6.386 13.301 1.00 90.38 91 SER A C 1
ATOM 667 O O . SER A 1 91 ? -14.394 -6.719 12.384 1.00 90.38 91 SER A O 1
ATOM 669 N N . ILE A 1 92 ? -15.600 -7.276 14.184 1.00 91.00 92 ILE A N 1
ATOM 670 C CA . ILE A 1 92 ? -15.207 -8.692 14.157 1.00 91.00 92 ILE A CA 1
ATOM 671 C C . ILE A 1 92 ? -15.798 -9.386 12.928 1.00 91.00 92 ILE A C 1
ATOM 673 O O . ILE A 1 92 ? -15.112 -10.174 12.280 1.00 91.00 92 ILE A O 1
ATOM 677 N N . ALA A 1 93 ? -17.049 -9.081 12.582 1.00 91.25 93 ALA A N 1
ATOM 678 C CA . ALA A 1 93 ? -17.711 -9.666 11.422 1.00 91.25 93 ALA A CA 1
ATOM 679 C C . ALA A 1 93 ? -17.077 -9.218 10.097 1.00 91.25 93 ALA A C 1
ATOM 681 O O . ALA A 1 93 ? -17.062 -9.998 9.153 1.00 91.25 93 ALA A O 1
ATOM 682 N N . GLN A 1 94 ? -16.539 -7.996 10.031 1.00 90.75 94 GLN A N 1
ATOM 683 C CA . GLN A 1 94 ? -15.933 -7.412 8.831 1.00 90.75 94 GLN A CA 1
ATOM 684 C C . GLN A 1 94 ? -14.427 -7.693 8.734 1.00 90.75 94 GLN A C 1
ATOM 686 O O . GLN A 1 94 ? -13.916 -8.023 7.666 1.00 90.75 94 GLN A O 1
ATOM 691 N N . PHE A 1 95 ? -13.694 -7.587 9.841 1.00 93.44 95 PHE A N 1
ATOM 692 C CA . PHE A 1 95 ? -12.226 -7.623 9.857 1.00 93.44 95 PHE A CA 1
ATOM 693 C C . PHE A 1 95 ? -11.650 -8.862 10.550 1.00 93.44 95 PHE A C 1
ATOM 695 O O . PHE A 1 95 ? -10.452 -9.113 10.453 1.00 93.44 95 PHE A O 1
ATOM 702 N N . GLY A 1 96 ? -12.480 -9.660 11.227 1.00 92.81 96 GLY A N 1
ATOM 703 C CA . GLY A 1 96 ? -12.061 -10.866 11.952 1.00 92.81 96 GLY A CA 1
ATOM 704 C C . GLY A 1 96 ? -11.435 -10.592 13.322 1.00 92.81 96 GLY A C 1
ATOM 705 O O . GLY A 1 96 ? -11.108 -11.531 14.044 1.00 92.81 96 GLY A O 1
ATOM 706 N N . VAL A 1 97 ? -11.278 -9.321 13.696 1.00 93.62 97 VAL A N 1
ATOM 707 C CA . VAL A 1 97 ? -10.684 -8.868 14.960 1.00 93.62 97 VAL A CA 1
ATOM 708 C C . VAL A 1 97 ? -11.454 -7.658 15.507 1.00 93.62 97 VAL A C 1
ATOM 710 O O . VAL A 1 97 ? -12.138 -6.980 14.738 1.00 93.62 97 VAL A O 1
ATOM 713 N N . PRO A 1 98 ? -11.353 -7.355 16.814 1.00 93.31 98 PRO A N 1
ATOM 714 C CA . PRO A 1 98 ? -11.924 -6.135 17.381 1.00 93.31 98 PRO A CA 1
ATOM 715 C C . PRO A 1 98 ? -11.366 -4.860 16.726 1.00 93.31 98 PRO A C 1
ATOM 717 O O . PRO A 1 98 ? -10.214 -4.832 16.288 1.00 93.31 98 PRO A O 1
ATOM 720 N N . PHE A 1 99 ? -12.169 -3.792 16.688 1.00 91.00 99 PHE A N 1
ATOM 721 C CA . PHE A 1 99 ? -11.840 -2.535 16.001 1.00 91.00 99 PHE A CA 1
ATOM 722 C C . PHE A 1 99 ? -10.487 -1.918 16.396 1.00 91.00 99 PHE A C 1
ATOM 724 O O . PHE A 1 99 ? -9.736 -1.479 15.532 1.00 91.00 99 PHE A O 1
ATOM 731 N N . ASP A 1 100 ? -10.146 -1.890 17.682 1.00 90.19 100 ASP A N 1
ATOM 732 C CA . ASP A 1 100 ? -8.859 -1.371 18.160 1.00 90.19 100 ASP A CA 1
ATOM 733 C C . ASP A 1 100 ? -7.676 -2.194 17.640 1.00 90.19 100 ASP A C 1
ATOM 735 O O . ASP A 1 100 ? -6.692 -1.632 17.160 1.00 90.19 100 ASP A O 1
ATOM 739 N N . SER A 1 101 ? -7.798 -3.521 17.675 1.00 92.44 101 SER A N 1
ATOM 740 C CA . SER A 1 101 ? -6.796 -4.444 17.136 1.00 92.44 101 SER A CA 1
ATOM 741 C C . SER A 1 101 ? -6.647 -4.267 15.626 1.00 92.44 101 SER A C 1
ATOM 743 O O . SER A 1 101 ? -5.527 -4.180 15.130 1.00 92.44 101 SER A O 1
ATOM 745 N N . PHE A 1 102 ? -7.765 -4.116 14.907 1.00 93.50 102 PHE A N 1
ATOM 746 C CA . PHE A 1 102 ? -7.759 -3.795 13.480 1.00 93.50 102 PHE A CA 1
ATOM 747 C C . PHE A 1 102 ? -7.011 -2.487 13.196 1.00 93.50 102 PHE A C 1
ATOM 749 O O . PHE A 1 102 ? -6.160 -2.461 12.311 1.00 93.50 102 PHE A O 1
ATOM 756 N N . VAL A 1 103 ? -7.285 -1.414 13.949 1.00 92.69 103 VAL A N 1
ATOM 757 C CA . VAL A 1 103 ? -6.619 -0.115 13.761 1.00 92.69 103 VAL A CA 1
ATOM 758 C C . VAL A 1 103 ? -5.117 -0.223 14.020 1.00 92.69 103 VAL A C 1
ATOM 760 O O . VAL A 1 103 ? -4.338 0.289 13.217 1.00 92.69 103 VAL A O 1
ATOM 763 N N . VAL A 1 104 ? -4.688 -0.894 15.096 1.00 92.12 104 VAL A N 1
ATOM 764 C CA . VAL A 1 104 ? -3.253 -1.098 15.361 1.00 92.12 104 VAL A CA 1
ATOM 765 C C . VAL A 1 104 ? -2.605 -1.879 14.225 1.00 92.12 104 VAL A C 1
ATOM 767 O O . VAL A 1 104 ? -1.613 -1.410 13.676 1.00 92.12 104 VAL A O 1
ATOM 770 N N . ASP A 1 105 ? -3.176 -3.017 13.830 1.00 93.62 105 ASP A N 1
ATOM 771 C CA . ASP A 1 105 ? -2.613 -3.855 12.770 1.00 93.62 105 ASP A CA 1
ATOM 772 C C . ASP A 1 105 ? -2.555 -3.118 11.425 1.00 93.62 105 ASP A C 1
ATOM 774 O O . ASP A 1 105 ? -1.544 -3.193 10.723 1.00 93.62 105 ASP A O 1
ATOM 778 N N . ALA A 1 106 ? -3.608 -2.371 11.078 1.00 94.19 106 ALA A N 1
ATOM 779 C CA . ALA A 1 106 ? -3.669 -1.572 9.860 1.00 94.19 106 ALA A CA 1
ATOM 780 C C . ALA A 1 106 ? -2.558 -0.516 9.836 1.00 94.19 106 ALA A C 1
ATOM 782 O O . ALA A 1 106 ? -1.778 -0.455 8.884 1.00 94.19 106 ALA A O 1
ATOM 783 N N . VAL A 1 107 ? -2.461 0.295 10.896 1.00 93.50 107 VAL A N 1
ATOM 784 C CA . VAL A 1 107 ? -1.468 1.373 10.980 1.00 93.50 107 VAL A CA 1
ATOM 785 C C . VAL A 1 107 ? -0.058 0.791 11.019 1.00 93.50 107 VAL A C 1
ATOM 787 O O . VAL A 1 107 ? 0.795 1.250 10.267 1.00 93.50 107 VAL A O 1
ATOM 790 N N . SER A 1 108 ? 0.190 -0.251 11.815 1.00 94.50 108 SER A N 1
ATOM 791 C CA . SER A 1 108 ? 1.488 -0.930 11.888 1.00 94.50 108 SER A CA 1
ATOM 792 C C . SER A 1 108 ? 1.949 -1.443 10.525 1.00 94.50 108 SER A C 1
ATOM 794 O O . SER A 1 108 ? 3.082 -1.179 10.133 1.00 94.50 108 SER A O 1
ATOM 796 N N . ARG A 1 109 ? 1.075 -2.108 9.762 1.00 95.75 109 ARG A N 1
ATOM 797 C CA . ARG A 1 109 ? 1.431 -2.647 8.440 1.00 95.75 109 ARG A CA 1
ATOM 798 C C . ARG A 1 109 ? 1.661 -1.556 7.399 1.00 95.75 109 ARG A C 1
ATOM 800 O O . ARG A 1 109 ? 2.573 -1.682 6.590 1.00 95.75 109 ARG A O 1
ATOM 807 N N . VAL A 1 110 ? 0.870 -0.483 7.419 1.00 94.94 110 VAL A N 1
ATOM 808 C CA . VAL A 1 110 ? 1.089 0.677 6.537 1.00 94.94 110 VAL A CA 1
ATOM 809 C C . VAL A 1 110 ? 2.403 1.377 6.881 1.00 94.94 110 VAL A C 1
ATOM 811 O O . VAL A 1 110 ? 3.181 1.696 5.984 1.00 94.94 110 VAL A O 1
ATOM 814 N N . VAL A 1 111 ? 2.685 1.573 8.171 1.00 95.00 111 VAL A N 1
ATOM 815 C CA . VAL A 1 111 ? 3.961 2.133 8.627 1.00 95.00 111 VAL A CA 1
ATOM 816 C C . VAL A 1 111 ? 5.114 1.221 8.226 1.00 95.00 111 VAL A C 1
ATOM 818 O O . VAL A 1 111 ? 6.109 1.731 7.733 1.00 95.00 111 VAL A O 1
ATOM 821 N N . ASP A 1 112 ? 4.997 -0.103 8.333 1.00 96.75 112 ASP A N 1
ATOM 822 C CA . ASP A 1 112 ? 6.042 -1.016 7.856 1.00 96.75 112 ASP A CA 1
ATOM 823 C C . ASP A 1 112 ? 6.302 -0.874 6.349 1.00 96.75 112 ASP A C 1
ATOM 825 O O . ASP A 1 112 ? 7.458 -0.925 5.937 1.00 96.75 112 ASP A O 1
ATOM 829 N N . VAL A 1 113 ? 5.278 -0.655 5.516 1.00 96.75 113 VAL A N 1
ATOM 830 C CA . VAL A 1 113 ? 5.468 -0.419 4.069 1.00 96.75 113 VAL A CA 1
ATOM 831 C C . VAL A 1 113 ? 6.334 0.807 3.798 1.00 96.75 113 VAL A C 1
ATOM 833 O O . VAL A 1 113 ? 7.185 0.780 2.911 1.00 96.75 113 VAL A O 1
ATOM 836 N N . VAL A 1 114 ? 6.132 1.877 4.560 1.00 96.06 114 VAL A N 1
ATOM 837 C CA . VAL A 1 114 ? 6.806 3.158 4.323 1.00 96.06 114 VAL A CA 1
ATOM 838 C C . VAL A 1 114 ? 8.140 3.251 5.069 1.00 96.06 114 VAL A C 1
ATOM 840 O O . VAL A 1 114 ? 9.115 3.765 4.526 1.00 96.06 114 VAL A O 1
ATOM 843 N N . CYS A 1 115 ? 8.191 2.749 6.298 1.00 97.00 115 CYS A N 1
ATOM 844 C CA . CYS A 1 115 ? 9.237 3.037 7.275 1.00 97.00 115 CYS A CA 1
ATOM 845 C C . CYS A 1 115 ? 10.156 1.856 7.586 1.00 97.00 115 CYS A C 1
ATOM 847 O O . CYS A 1 115 ? 11.122 2.035 8.327 1.00 97.00 115 CYS A O 1
ATOM 849 N N . SER A 1 116 ? 9.897 0.660 7.047 1.00 96.62 116 SER A N 1
ATOM 850 C CA . SER A 1 116 ? 10.915 -0.399 7.073 1.00 96.62 116 SER A CA 1
ATOM 851 C C . SER A 1 116 ? 12.123 0.033 6.251 1.00 96.62 116 SER A C 1
ATOM 853 O O . SER A 1 116 ? 11.979 0.820 5.316 1.00 96.62 116 SER A O 1
ATOM 855 N N . SER A 1 117 ? 13.305 -0.480 6.575 1.00 94.81 117 SER A N 1
ATOM 856 C CA . SER A 1 117 ? 14.524 -0.158 5.835 1.00 94.81 117 SER A CA 1
ATOM 857 C C . SER A 1 117 ? 15.007 -1.341 5.015 1.00 94.81 117 SER A C 1
ATOM 859 O O . SER A 1 117 ? 14.949 -2.480 5.475 1.00 94.81 117 SER A O 1
ATOM 861 N N . GLN A 1 118 ? 15.506 -1.063 3.815 1.00 93.31 118 GLN A N 1
ATOM 862 C CA . GLN A 1 118 ? 16.213 -2.020 2.977 1.00 93.31 118 GLN A CA 1
ATOM 863 C C . GLN A 1 118 ? 17.721 -1.779 3.022 1.00 93.31 118 GLN A C 1
ATOM 865 O O . GLN A 1 118 ? 18.177 -0.633 2.992 1.00 93.31 118 GLN A O 1
ATOM 870 N N . TYR A 1 119 ? 18.486 -2.871 3.044 1.00 91.25 119 TYR A N 1
ATOM 871 C CA . TYR A 1 119 ? 19.936 -2.863 2.893 1.00 91.25 119 TYR A CA 1
ATOM 872 C C . TYR A 1 119 ? 20.453 -4.050 2.050 1.00 91.25 119 TYR A C 1
ATOM 874 O O . TYR A 1 119 ? 20.068 -5.192 2.326 1.00 91.25 119 TYR A O 1
ATOM 882 N N . PRO A 1 120 ? 21.373 -3.827 1.092 1.00 90.50 120 PRO A N 1
ATOM 883 C CA . PRO A 1 120 ? 21.750 -2.516 0.561 1.00 90.50 120 PRO A CA 1
ATOM 884 C C . PRO A 1 120 ? 20.566 -1.855 -0.169 1.00 90.50 120 PRO A C 1
ATOM 886 O O . PRO A 1 120 ? 19.764 -2.516 -0.819 1.00 90.50 120 PRO A O 1
ATOM 889 N N . GLY A 1 121 ? 20.406 -0.548 -0.018 1.00 85.06 121 GLY A N 1
ATOM 890 C CA . GLY A 1 121 ? 19.526 0.280 -0.842 1.00 85.06 121 GLY A CA 1
ATOM 891 C C . GLY A 1 121 ? 20.275 0.800 -2.068 1.00 85.06 121 GLY A C 1
ATOM 892 O O . GLY A 1 121 ? 21.330 0.280 -2.443 1.00 85.06 121 GLY A O 1
ATOM 893 N N . PHE A 1 122 ? 19.755 1.843 -2.715 1.00 87.12 122 PHE A N 1
ATOM 894 C CA . PHE A 1 122 ? 20.461 2.449 -3.844 1.00 87.12 122 PHE A CA 1
ATOM 895 C C . PHE A 1 122 ? 21.815 3.002 -3.388 1.00 87.12 122 PHE A C 1
ATOM 897 O O . PHE A 1 122 ? 21.899 3.651 -2.350 1.00 87.12 122 PHE A O 1
ATOM 904 N N . GLN A 1 123 ? 22.856 2.777 -4.195 1.00 84.31 123 GLN A N 1
ATOM 905 C CA . GLN A 1 123 ? 24.233 3.203 -3.895 1.00 84.31 123 GLN A CA 1
ATOM 906 C C . GLN A 1 123 ? 24.814 2.581 -2.608 1.00 84.31 123 GLN A C 1
ATOM 908 O O . GLN A 1 123 ? 25.653 3.193 -1.956 1.00 84.31 123 GLN A O 1
ATOM 913 N N . ASP A 1 124 ? 24.383 1.364 -2.253 1.00 83.81 124 ASP A N 1
ATOM 914 C CA . ASP A 1 124 ? 24.852 0.599 -1.085 1.00 83.81 124 ASP A CA 1
ATOM 915 C C . ASP A 1 124 ? 24.536 1.240 0.286 1.00 83.81 124 ASP A C 1
ATOM 917 O O . ASP A 1 124 ? 25.100 0.856 1.315 1.00 83.81 124 ASP A O 1
ATOM 921 N N . GLU A 1 125 ? 23.594 2.187 0.329 1.00 87.12 125 GLU A N 1
ATOM 922 C CA . GLU A 1 125 ? 23.136 2.857 1.553 1.00 87.12 125 GLU A CA 1
ATOM 923 C C . GLU A 1 125 ? 21.876 2.201 2.132 1.00 87.12 125 GLU A C 1
ATOM 925 O O . GLU A 1 125 ? 21.070 1.639 1.403 1.00 87.12 125 GLU A O 1
ATOM 930 N N . SER A 1 126 ? 21.649 2.294 3.444 1.00 90.81 126 SER A N 1
ATOM 931 C CA . SER A 1 126 ? 20.354 1.906 4.024 1.00 90.81 126 SER A CA 1
ATOM 932 C C . SER A 1 126 ? 19.287 2.931 3.647 1.00 90.81 126 SER A C 1
ATOM 934 O O . SER A 1 126 ? 19.491 4.124 3.857 1.00 90.81 126 SER A O 1
ATOM 936 N N . GLN A 1 127 ? 18.132 2.482 3.154 1.00 93.25 127 GLN A N 1
ATOM 937 C CA . GLN A 1 127 ? 17.056 3.373 2.703 1.00 93.25 127 GLN A CA 1
ATOM 938 C C . GLN A 1 127 ? 15.694 2.923 3.214 1.00 93.25 127 GLN A C 1
ATOM 940 O O . GLN A 1 127 ? 15.437 1.729 3.350 1.00 93.25 127 GLN A O 1
ATOM 945 N N . LEU A 1 128 ? 14.814 3.886 3.493 1.00 96.06 128 LEU A N 1
ATOM 946 C CA . LEU A 1 128 ? 13.430 3.602 3.859 1.00 96.06 128 LEU A CA 1
ATOM 947 C C . LEU A 1 128 ? 12.644 3.102 2.647 1.00 96.06 128 LEU A C 1
ATOM 949 O O . LEU A 1 128 ? 12.729 3.666 1.555 1.00 96.06 128 LEU A O 1
ATOM 953 N N . CYS A 1 129 ? 11.810 2.091 2.860 1.00 96.69 129 CYS A N 1
ATOM 954 C CA . CYS A 1 129 ? 11.062 1.442 1.797 1.00 96.69 129 CYS A CA 1
ATOM 955 C C . CYS A 1 129 ? 10.099 2.377 1.078 1.00 96.69 129 CYS A C 1
ATOM 957 O O . CYS A 1 129 ? 9.944 2.255 -0.133 1.00 96.69 129 CYS A O 1
ATOM 959 N N . GLY A 1 130 ? 9.517 3.362 1.763 1.00 95.56 130 GLY A N 1
ATOM 960 C CA . GLY A 1 130 ? 8.699 4.389 1.123 1.00 95.56 130 GLY A CA 1
ATOM 961 C C . GLY A 1 130 ? 9.474 5.179 0.066 1.00 95.56 130 GLY A C 1
ATOM 962 O O . GLY A 1 130 ? 8.968 5.380 -1.039 1.00 95.56 130 GLY A O 1
ATOM 963 N N . PHE A 1 131 ? 10.719 5.559 0.372 1.00 95.25 131 PHE A N 1
ATOM 964 C CA . PHE A 1 131 ? 11.604 6.234 -0.577 1.00 95.25 131 PHE A CA 1
ATOM 965 C C . PHE A 1 131 ? 11.994 5.310 -1.732 1.00 95.25 131 PHE A C 1
ATOM 967 O O . PHE A 1 131 ? 11.892 5.711 -2.894 1.00 95.25 131 PHE A O 1
ATOM 974 N N . THR A 1 132 ? 12.400 4.076 -1.426 1.00 95.69 132 THR A N 1
ATOM 975 C CA . THR A 1 132 ? 12.80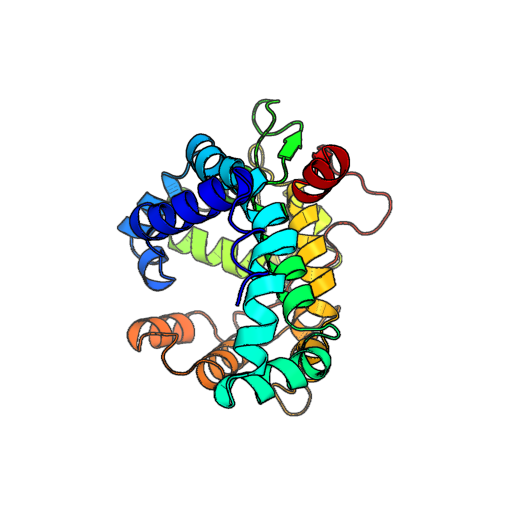1 3.080 -2.427 1.00 95.69 132 THR A CA 1
ATOM 976 C C . THR A 1 132 ? 11.656 2.791 -3.398 1.00 95.69 132 THR A C 1
ATOM 978 O O . THR A 1 132 ? 11.826 2.944 -4.603 1.00 95.69 132 THR A O 1
ATOM 981 N N . LEU A 1 133 ? 10.462 2.471 -2.890 1.00 94.94 133 LEU A N 1
ATOM 982 C CA . LEU A 1 133 ? 9.267 2.190 -3.690 1.00 94.94 133 LEU A CA 1
ATOM 983 C C . LEU A 1 133 ? 8.878 3.379 -4.570 1.00 94.94 133 LEU A C 1
ATOM 985 O O . LEU A 1 133 ? 8.633 3.208 -5.766 1.00 94.94 133 LEU A O 1
ATOM 989 N N . LEU A 1 134 ? 8.843 4.588 -3.999 1.00 93.38 134 LEU A N 1
ATOM 990 C CA . LEU A 1 134 ? 8.498 5.785 -4.757 1.00 93.38 134 LEU A CA 1
ATOM 991 C C . LEU A 1 134 ? 9.514 6.048 -5.874 1.00 93.38 134 LEU A C 1
ATOM 993 O O . LEU A 1 134 ? 9.129 6.266 -7.022 1.00 93.38 134 LEU A O 1
ATOM 997 N N . SER A 1 135 ? 10.803 5.987 -5.554 1.00 93.31 135 SER A N 1
ATOM 998 C CA . SER A 1 135 ? 11.886 6.204 -6.516 1.00 93.31 135 SER A CA 1
ATOM 999 C C . SER A 1 135 ? 11.876 5.161 -7.633 1.00 93.31 135 SER A C 1
ATOM 1001 O O . SER A 1 135 ? 12.063 5.514 -8.797 1.00 93.31 135 SER A O 1
ATOM 1003 N N . SER A 1 136 ? 11.597 3.895 -7.311 1.00 93.50 136 SER A N 1
ATOM 1004 C CA . SER A 1 136 ? 11.448 2.810 -8.286 1.00 93.50 136 SER A CA 1
ATOM 1005 C C . SER A 1 136 ? 10.302 3.056 -9.265 1.00 93.50 136 SER A C 1
ATOM 1007 O O . SER A 1 136 ? 10.475 2.892 -10.472 1.00 93.50 136 SER A O 1
ATOM 1009 N N . VAL A 1 137 ? 9.146 3.507 -8.773 1.00 91.94 137 VAL A N 1
ATOM 1010 C CA . VAL A 1 137 ? 7.999 3.855 -9.626 1.00 91.94 137 VAL A CA 1
ATOM 1011 C C . VAL A 1 137 ? 8.297 5.100 -10.473 1.00 91.94 137 VAL A C 1
ATOM 1013 O O . VAL A 1 137 ? 8.019 5.124 -11.674 1.00 91.94 137 VAL A O 1
ATOM 1016 N N . LEU A 1 138 ? 8.889 6.140 -9.882 1.00 91.00 138 LEU A N 1
ATOM 1017 C CA . LEU A 1 138 ? 9.224 7.376 -10.595 1.00 91.00 138 LEU A CA 1
ATOM 1018 C C . LEU A 1 138 ? 10.272 7.149 -11.688 1.00 91.00 138 LEU A C 1
ATOM 1020 O O . LEU A 1 138 ? 10.176 7.776 -12.745 1.00 91.00 138 LEU A O 1
ATOM 1024 N N . ALA A 1 139 ? 11.215 6.228 -11.481 1.00 91.25 139 ALA A N 1
ATOM 1025 C CA . ALA A 1 139 ? 12.215 5.859 -12.481 1.00 91.25 139 ALA A CA 1
ATOM 1026 C C . ALA A 1 139 ? 11.577 5.360 -13.788 1.00 91.25 139 ALA A C 1
ATOM 1028 O O . ALA A 1 139 ? 12.058 5.695 -14.869 1.00 91.25 139 ALA A O 1
ATOM 1029 N N . MET A 1 140 ? 10.455 4.640 -13.703 1.00 90.38 140 MET A N 1
ATOM 1030 C CA . MET A 1 140 ? 9.712 4.179 -14.882 1.00 90.38 140 MET A CA 1
ATOM 1031 C C . MET A 1 140 ? 8.987 5.299 -15.619 1.00 90.38 140 MET A C 1
ATOM 1033 O O . MET A 1 140 ? 8.767 5.210 -16.824 1.00 90.38 140 MET A O 1
ATOM 1037 N N . SER A 1 141 ? 8.606 6.360 -14.907 1.00 85.56 141 SER A N 1
ATOM 1038 C CA . SER A 1 141 ? 7.805 7.438 -15.482 1.00 85.56 141 SER A CA 1
ATOM 1039 C C . SER A 1 141 ? 8.580 8.324 -16.455 1.00 85.56 141 SER A C 1
ATOM 1041 O O . SER A 1 141 ? 7.959 9.047 -17.225 1.00 85.56 141 SER A O 1
ATOM 1043 N N . SER A 1 142 ? 9.920 8.342 -16.401 1.00 82.19 142 SER A N 1
ATOM 1044 C CA . SER A 1 142 ? 10.765 9.268 -17.179 1.00 82.19 142 SER A CA 1
ATOM 1045 C C . SER A 1 142 ? 10.311 10.742 -17.104 1.00 82.19 142 SER A C 1
ATOM 1047 O O . SER A 1 142 ? 10.453 11.495 -18.068 1.00 82.19 142 SER A O 1
ATOM 1049 N N . GLY A 1 143 ? 9.715 11.163 -15.979 1.00 80.31 143 GLY A N 1
ATOM 1050 C CA . GLY A 1 143 ? 9.159 12.513 -15.814 1.00 80.31 143 GLY A CA 1
ATOM 1051 C C . GLY A 1 143 ? 7.787 12.734 -16.470 1.00 80.31 143 GLY A C 1
ATOM 1052 O O . GLY A 1 143 ? 7.323 13.870 -16.558 1.00 80.31 143 GLY A O 1
ATOM 1053 N N . ASN A 1 144 ? 7.134 11.674 -16.951 1.00 84.19 144 ASN A N 1
ATOM 1054 C CA . ASN A 1 144 ? 5.855 11.708 -17.645 1.00 84.19 144 ASN A CA 1
ATOM 1055 C C . ASN A 1 144 ? 4.738 11.095 -16.783 1.00 84.19 144 ASN A C 1
ATOM 1057 O O . ASN A 1 144 ? 4.730 9.904 -16.471 1.00 84.19 144 ASN A O 1
ATOM 1061 N N . LEU A 1 145 ? 3.737 11.916 -16.464 1.00 81.44 145 LEU A N 1
ATOM 1062 C CA . LEU A 1 145 ? 2.590 11.523 -15.647 1.00 81.44 145 LEU A CA 1
ATOM 1063 C C . LEU A 1 145 ? 1.766 10.371 -16.252 1.00 81.44 145 LEU A C 1
ATOM 1065 O O . LEU A 1 145 ? 1.278 9.510 -15.525 1.00 81.44 145 LEU A O 1
ATOM 1069 N N . GLN A 1 146 ? 1.611 10.323 -17.575 1.00 82.38 146 GLN A N 1
ATOM 1070 C CA . GLN A 1 146 ? 0.876 9.243 -18.230 1.00 82.38 146 GLN A CA 1
ATOM 1071 C C . GLN A 1 146 ? 1.618 7.908 -18.086 1.00 82.38 146 GLN A C 1
ATOM 1073 O O . GLN A 1 146 ? 0.991 6.883 -17.830 1.00 82.38 146 GLN A O 1
ATOM 1078 N N . GLN A 1 147 ? 2.950 7.912 -18.202 1.00 85.56 147 GLN A N 1
ATOM 1079 C CA . GLN A 1 147 ? 3.765 6.715 -17.966 1.00 85.56 147 GLN A CA 1
ATOM 1080 C C . GLN A 1 147 ? 3.735 6.284 -16.498 1.00 85.56 147 GLN A C 1
ATOM 1082 O O . GLN A 1 147 ? 3.660 5.087 -16.219 1.00 85.56 147 GLN A O 1
ATOM 1087 N N . LEU A 1 148 ? 3.729 7.239 -15.562 1.00 85.00 148 LEU A N 1
ATOM 1088 C CA . LEU A 1 148 ? 3.515 6.951 -14.144 1.00 85.00 148 LEU A CA 1
ATOM 1089 C C . LEU A 1 148 ? 2.173 6.237 -13.928 1.00 85.00 148 LEU A C 1
ATOM 1091 O O . LEU A 1 148 ? 2.139 5.178 -13.306 1.00 85.00 148 LEU A O 1
ATOM 1095 N N . ALA A 1 149 ? 1.084 6.785 -14.475 1.00 82.62 149 ALA A N 1
ATOM 1096 C CA . ALA A 1 149 ? -0.246 6.197 -14.355 1.00 82.62 149 ALA A CA 1
ATOM 1097 C C . ALA A 1 149 ? -0.281 4.765 -14.910 1.00 82.62 149 ALA A C 1
ATOM 1099 O O . ALA A 1 149 ? -0.785 3.867 -14.243 1.00 82.62 149 ALA A O 1
ATOM 1100 N N . TRP A 1 150 ? 0.322 4.521 -16.077 1.00 84.50 150 TRP A N 1
ATOM 1101 C CA . TRP A 1 150 ? 0.434 3.171 -16.638 1.00 84.50 150 TRP A CA 1
ATOM 1102 C C . TRP A 1 150 ? 1.283 2.227 -15.788 1.00 84.50 150 TRP A C 1
ATOM 1104 O O . TRP A 1 150 ? 0.916 1.068 -15.626 1.00 84.50 150 TRP A O 1
ATOM 1114 N N . THR A 1 151 ? 2.387 2.708 -15.215 1.00 87.94 151 THR A N 1
ATOM 1115 C CA . THR A 1 151 ? 3.235 1.906 -14.319 1.00 87.94 151 THR A CA 1
ATOM 1116 C C . THR A 1 151 ? 2.443 1.462 -13.093 1.00 87.94 151 THR A C 1
ATOM 1118 O O . THR A 1 151 ? 2.444 0.280 -12.757 1.00 87.94 151 THR A O 1
ATOM 1121 N N . VAL A 1 152 ? 1.701 2.383 -12.470 1.00 87.75 152 VAL A N 1
ATOM 1122 C CA . VAL A 1 152 ? 0.836 2.080 -11.321 1.00 87.75 152 VAL A CA 1
ATOM 1123 C C . VAL A 1 152 ? -0.290 1.124 -11.715 1.00 87.75 152 VAL A C 1
ATOM 1125 O O . VAL A 1 152 ? -0.530 0.152 -11.004 1.00 87.75 152 VAL A O 1
ATOM 1128 N N . LEU A 1 153 ? -0.939 1.340 -12.864 1.00 88.50 153 LEU A N 1
ATOM 1129 C CA . LEU A 1 153 ? -1.976 0.436 -13.371 1.00 88.50 153 LEU A CA 1
ATOM 1130 C C . LEU A 1 153 ? -1.433 -0.966 -13.655 1.00 88.50 153 LEU A C 1
ATOM 1132 O O . LEU A 1 153 ? -2.124 -1.941 -13.397 1.00 88.50 153 LEU A O 1
ATOM 1136 N N . ASN A 1 154 ? -0.211 -1.102 -14.161 1.00 89.75 154 ASN A N 1
ATOM 1137 C CA . ASN A 1 154 ? 0.406 -2.413 -14.360 1.00 89.75 154 ASN A CA 1
ATOM 1138 C C . ASN A 1 154 ? 0.820 -3.059 -13.026 1.00 89.75 154 ASN A C 1
ATOM 1140 O O . ASN A 1 154 ? 0.749 -4.278 -12.893 1.00 89.75 154 ASN A O 1
ATOM 1144 N N . ALA A 1 155 ? 1.206 -2.261 -12.024 1.00 89.81 155 ALA A N 1
ATOM 1145 C CA . ALA A 1 155 ? 1.571 -2.749 -10.692 1.00 89.81 155 ALA A CA 1
ATOM 1146 C C . ALA A 1 155 ? 0.392 -3.360 -9.918 1.00 89.81 155 ALA A C 1
ATOM 1148 O O . ALA A 1 155 ? 0.595 -4.253 -9.101 1.00 89.81 155 ALA A O 1
ATOM 1149 N N . VAL A 1 156 ? -0.835 -2.930 -10.212 1.00 91.31 156 VAL A N 1
ATOM 1150 C CA . VAL A 1 156 ? -2.077 -3.525 -9.684 1.00 91.31 156 VAL A CA 1
ATOM 1151 C C . VAL A 1 156 ? -2.662 -4.585 -10.619 1.00 91.31 156 VAL A C 1
ATOM 1153 O O . VAL A 1 156 ? -3.865 -4.817 -10.617 1.00 91.31 156 VAL A O 1
ATOM 1156 N N . GLN A 1 157 ? -1.834 -5.184 -11.473 1.00 92.06 157 GLN A N 1
ATOM 1157 C CA . GLN A 1 157 ? -2.204 -6.273 -12.385 1.00 92.06 157 GLN A CA 1
ATOM 1158 C C . GLN A 1 157 ? -1.126 -7.367 -12.407 1.00 92.06 157 GLN A C 1
ATOM 1160 O O . GLN A 1 157 ? -0.975 -8.076 -13.403 1.00 92.06 157 GLN A O 1
ATOM 1165 N N . VAL A 1 158 ? -0.336 -7.468 -11.336 1.00 92.12 158 VAL A N 1
ATOM 1166 C CA . VAL A 1 158 ? 0.766 -8.430 -11.200 1.00 92.12 158 VAL A CA 1
ATOM 1167 C C . VAL A 1 158 ? 0.207 -9.759 -10.723 1.00 92.12 158 VAL A C 1
ATOM 1169 O O . VAL A 1 158 ? -0.338 -9.777 -9.629 1.00 92.12 158 VAL A O 1
ATOM 1172 N N . PRO A 1 159 ? 0.356 -10.868 -11.457 1.00 91.81 159 PRO A N 1
ATOM 1173 C CA . PRO A 1 159 ? -0.040 -12.174 -10.944 1.00 91.81 159 PRO A CA 1
ATOM 1174 C C . PRO A 1 159 ? 0.761 -12.581 -9.703 1.00 91.81 159 PRO A C 1
ATOM 1176 O O . PRO A 1 159 ? 1.913 -12.177 -9.514 1.00 91.81 159 PRO A O 1
ATOM 1179 N N . ASN A 1 160 ? 0.156 -13.414 -8.861 1.00 91.31 160 ASN A N 1
ATOM 1180 C CA . ASN A 1 160 ? 0.746 -13.873 -7.606 1.00 91.31 160 ASN A CA 1
ATOM 1181 C C . ASN A 1 160 ? 2.105 -14.579 -7.797 1.00 91.31 160 ASN A C 1
ATOM 1183 O O . ASN A 1 160 ? 3.045 -14.343 -7.032 1.00 91.31 160 ASN A O 1
ATOM 1187 N N . ASP A 1 161 ? 2.257 -15.387 -8.840 1.00 89.94 161 ASP A N 1
ATOM 1188 C CA . ASP A 1 161 ? 3.493 -16.117 -9.146 1.00 89.94 161 ASP A CA 1
ATOM 1189 C C . ASP A 1 161 ? 4.628 -15.228 -9.691 1.00 89.94 161 ASP A C 1
ATOM 1191 O O . ASP A 1 161 ? 5.785 -15.644 -9.735 1.00 89.94 161 ASP A O 1
ATOM 1195 N N . GLN A 1 162 ? 4.324 -13.984 -10.067 1.00 91.25 162 GLN A N 1
ATOM 1196 C CA . GLN A 1 162 ? 5.257 -13.068 -10.728 1.00 91.25 162 GLN A CA 1
ATOM 1197 C C . GLN A 1 162 ? 5.657 -11.860 -9.876 1.00 91.25 162 GLN A C 1
ATOM 1199 O O . GLN A 1 162 ? 6.490 -11.058 -10.304 1.00 91.25 162 GLN A O 1
ATOM 1204 N N . GLY A 1 163 ? 5.136 -11.732 -8.650 1.00 89.94 163 GLY A N 1
ATOM 1205 C CA . GLY A 1 163 ? 5.474 -10.628 -7.746 1.00 89.94 163 GLY A CA 1
ATOM 1206 C C . GLY A 1 163 ? 6.975 -10.523 -7.449 1.00 89.94 163 GLY A C 1
ATOM 1207 O O . GLY A 1 163 ? 7.552 -9.439 -7.558 1.00 89.94 163 GLY A O 1
ATOM 1208 N N . HIS A 1 164 ? 7.631 -11.647 -7.138 1.00 89.44 164 HIS A N 1
ATOM 1209 C CA . HIS A 1 164 ? 9.078 -11.678 -6.875 1.00 89.44 164 HIS A CA 1
ATOM 1210 C C . HIS A 1 164 ? 9.883 -11.207 -8.095 1.00 89.44 164 HIS A C 1
ATOM 1212 O O . HIS A 1 164 ? 10.739 -10.328 -7.999 1.00 89.44 164 HIS A O 1
ATOM 1218 N N . GLN A 1 165 ? 9.552 -11.750 -9.268 1.00 90.94 165 GLN A N 1
ATOM 1219 C CA . GLN A 1 165 ? 10.187 -11.394 -10.533 1.00 90.94 165 GLN A CA 1
ATOM 1220 C C . GLN A 1 165 ? 10.000 -9.910 -10.868 1.00 90.94 165 GLN A C 1
ATOM 1222 O O . GLN A 1 165 ? 10.961 -9.256 -11.276 1.00 90.94 165 GLN A O 1
ATOM 1227 N N . ALA A 1 166 ? 8.801 -9.365 -10.644 1.00 91.88 166 ALA A N 1
ATOM 1228 C CA . ALA A 1 166 ? 8.522 -7.949 -10.842 1.00 91.88 166 ALA A CA 1
ATOM 1229 C C . ALA A 1 166 ? 9.436 -7.066 -9.986 1.00 91.88 166 ALA A C 1
ATOM 1231 O O . ALA A 1 166 ? 10.043 -6.133 -10.507 1.00 91.88 166 ALA A O 1
ATOM 1232 N N . ALA A 1 167 ? 9.567 -7.379 -8.692 1.00 92.19 167 ALA A N 1
ATOM 1233 C CA . ALA A 1 167 ? 10.361 -6.606 -7.734 1.00 92.19 167 ALA A CA 1
ATOM 1234 C C . ALA A 1 167 ? 11.855 -6.544 -8.095 1.00 92.19 167 ALA A C 1
ATOM 1236 O O . ALA A 1 167 ? 12.512 -5.535 -7.837 1.00 92.19 167 ALA A O 1
ATOM 1237 N N . LYS A 1 168 ? 12.364 -7.584 -8.766 1.00 91.38 168 LYS A N 1
ATOM 1238 C CA . LYS A 1 168 ? 13.733 -7.661 -9.298 1.00 91.38 168 LYS A CA 1
ATOM 1239 C C . LYS A 1 168 ? 13.901 -7.031 -10.689 1.00 91.38 168 LYS A C 1
ATOM 1241 O O . LYS A 1 168 ? 14.956 -7.155 -11.304 1.00 91.38 168 LYS A O 1
ATOM 1246 N N . GLY A 1 169 ? 12.863 -6.377 -11.211 1.00 91.62 169 GLY A N 1
ATOM 1247 C CA . GLY A 1 169 ? 12.864 -5.744 -12.532 1.00 91.62 169 GLY A CA 1
ATOM 1248 C C . GLY A 1 169 ? 12.768 -6.720 -13.705 1.00 91.62 169 GLY A C 1
ATOM 1249 O O . GLY A 1 169 ? 13.036 -6.351 -14.850 1.00 91.62 169 GLY A O 1
ATOM 1250 N N . GLY A 1 170 ? 12.378 -7.968 -13.441 1.00 92.19 170 GLY A N 1
ATOM 1251 C CA . GLY A 1 170 ? 12.043 -8.926 -14.484 1.00 92.19 170 GLY A CA 1
ATOM 1252 C C . GLY A 1 170 ? 10.777 -8.515 -15.236 1.00 92.19 170 GLY A C 1
ATOM 1253 O O . GLY A 1 170 ? 9.914 -7.806 -14.713 1.00 92.19 170 GLY A O 1
ATOM 1254 N N . SER A 1 171 ? 10.655 -8.968 -16.485 1.00 93.44 171 SER A N 1
ATOM 1255 C CA . SER A 1 171 ? 9.402 -8.807 -17.225 1.00 93.44 171 SER A CA 1
ATOM 1256 C C . SER A 1 171 ? 8.326 -9.702 -16.620 1.00 93.44 171 SER A C 1
ATOM 1258 O O . SER A 1 171 ? 8.602 -10.853 -16.305 1.00 93.44 171 SER A O 1
ATOM 1260 N N . ILE A 1 172 ? 7.113 -9.187 -16.488 1.00 92.31 172 ILE A N 1
ATOM 1261 C CA . ILE A 1 172 ? 5.927 -9.935 -16.092 1.00 92.31 172 ILE A CA 1
ATOM 1262 C C . ILE A 1 172 ? 4.918 -9.967 -17.232 1.00 92.31 172 ILE A C 1
ATOM 1264 O O . ILE A 1 172 ? 4.918 -9.101 -18.106 1.00 92.31 172 ILE A O 1
ATOM 1268 N N . THR A 1 173 ? 4.020 -10.934 -17.182 1.00 92.94 173 THR A N 1
ATOM 1269 C CA . THR A 1 173 ? 2.782 -10.980 -17.950 1.00 92.94 173 THR A CA 1
ATOM 1270 C C . THR A 1 173 ? 1.654 -10.587 -17.008 1.00 92.94 173 THR A C 1
ATOM 1272 O O . THR A 1 173 ? 1.430 -11.273 -16.017 1.00 92.94 173 THR A O 1
ATOM 1275 N N . THR A 1 174 ? 0.980 -9.467 -17.270 1.00 89.38 174 THR A N 1
ATOM 1276 C CA . THR A 1 174 ? -0.128 -8.995 -16.426 1.00 89.38 174 THR A CA 1
ATOM 1277 C C . THR A 1 174 ? -1.312 -9.964 -16.456 1.00 89.38 174 THR A C 1
ATOM 1279 O O . THR A 1 174 ? -1.414 -10.807 -17.348 1.00 89.38 174 THR A O 1
ATOM 1282 N N . THR A 1 175 ? -2.287 -9.769 -15.566 1.00 86.00 175 THR A N 1
ATOM 1283 C CA . THR A 1 175 ? -3.589 -10.476 -15.583 1.00 86.00 175 THR A CA 1
ATOM 1284 C C . THR A 1 175 ? -4.385 -10.311 -16.889 1.00 86.00 175 THR A C 1
ATOM 1286 O O . THR A 1 175 ? -5.376 -11.000 -17.116 1.00 86.00 175 THR A O 1
ATOM 1289 N N . ARG A 1 176 ? -3.947 -9.423 -17.792 1.00 85.19 176 ARG A N 1
ATOM 1290 C CA . ARG A 1 176 ? -4.490 -9.222 -19.147 1.00 85.19 176 ARG A CA 1
ATOM 1291 C C . ARG A 1 176 ? -3.630 -9.832 -20.256 1.00 85.19 176 ARG A C 1
ATOM 1293 O O . ARG A 1 176 ? -3.849 -9.525 -21.425 1.00 85.19 176 ARG A O 1
ATOM 1300 N N . ASN A 1 177 ? -2.660 -10.679 -19.922 1.00 86.75 177 ASN A N 1
ATOM 1301 C CA . ASN A 1 177 ? -1.703 -11.265 -20.865 1.00 86.75 177 ASN A CA 1
ATOM 1302 C C . ASN A 1 177 ? -0.834 -10.232 -21.607 1.00 86.75 177 ASN A C 1
ATOM 1304 O O . ASN A 1 177 ? -0.392 -10.472 -22.731 1.00 86.75 177 ASN A O 1
ATOM 1308 N N . VAL A 1 178 ? -0.568 -9.079 -20.985 1.00 88.38 178 VAL A N 1
ATOM 1309 C CA . VAL A 1 178 ? 0.333 -8.057 -21.536 1.00 88.38 178 VAL A CA 1
ATOM 1310 C C . VAL A 1 178 ? 1.703 -8.198 -20.885 1.00 88.38 178 VAL A C 1
ATOM 1312 O O . VAL A 1 178 ? 1.820 -8.130 -19.665 1.00 88.38 178 VAL A O 1
ATOM 1315 N N . SER A 1 179 ? 2.749 -8.374 -21.693 1.00 93.19 179 SER A N 1
ATOM 1316 C CA . SER A 1 179 ? 4.126 -8.393 -21.194 1.00 93.19 179 SER A CA 1
ATOM 1317 C C . SER A 1 179 ? 4.614 -6.970 -20.902 1.00 93.19 179 SER A C 1
ATOM 1319 O O . SER A 1 179 ? 4.502 -6.083 -21.750 1.00 93.19 179 SER A O 1
ATOM 1321 N N . THR A 1 180 ? 5.139 -6.740 -19.700 1.00 92.12 180 THR A N 1
ATOM 1322 C CA . THR A 1 180 ? 5.648 -5.437 -19.245 1.00 92.12 180 THR A CA 1
ATOM 1323 C C . THR A 1 180 ? 6.767 -5.608 -18.217 1.00 92.12 180 THR A C 1
ATOM 1325 O O . THR A 1 180 ? 6.997 -6.706 -17.721 1.00 92.12 180 THR A O 1
ATOM 1328 N N . THR A 1 181 ? 7.453 -4.524 -17.869 1.00 92.81 181 THR A N 1
ATOM 1329 C CA . THR A 1 181 ? 8.398 -4.447 -16.746 1.00 92.81 181 THR A CA 1
ATOM 1330 C C . THR A 1 181 ? 7.941 -3.328 -15.816 1.00 92.81 181 THR A C 1
ATOM 1332 O O . THR A 1 181 ? 7.553 -2.263 -16.295 1.00 92.81 181 THR A O 1
ATOM 1335 N N . LEU A 1 182 ? 7.943 -3.569 -14.501 1.00 91.06 182 LEU A N 1
ATOM 1336 C CA . LEU A 1 182 ? 7.450 -2.596 -13.516 1.00 91.06 182 LEU A CA 1
ATOM 1337 C C . LEU A 1 182 ? 8.529 -1.728 -12.892 1.00 91.06 182 LEU A C 1
ATOM 1339 O O . LEU A 1 182 ? 8.222 -0.629 -12.452 1.00 91.06 182 LEU A O 1
ATOM 1343 N N . PHE A 1 183 ? 9.757 -2.229 -12.826 1.00 92.69 183 PHE A N 1
ATOM 1344 C CA . PHE A 1 183 ? 10.887 -1.548 -12.210 1.00 92.69 183 PHE A CA 1
ATOM 1345 C C . PHE A 1 183 ? 12.140 -1.861 -13.015 1.00 92.69 183 PHE A C 1
ATOM 1347 O O . PHE A 1 183 ? 12.242 -2.925 -13.622 1.00 92.69 183 PHE A O 1
ATOM 1354 N N . VAL A 1 184 ? 13.102 -0.947 -13.020 1.00 91.56 184 VAL A N 1
ATOM 1355 C CA . VAL A 1 184 ? 14.359 -1.124 -13.752 1.00 91.56 184 VAL A CA 1
ATOM 1356 C C . VAL A 1 184 ? 15.542 -0.760 -12.872 1.00 91.56 184 VAL A C 1
ATOM 1358 O O . VAL A 1 184 ? 15.478 0.169 -12.067 1.00 91.56 184 VAL A O 1
ATOM 1361 N N . ALA A 1 185 ? 16.643 -1.489 -13.047 1.00 90.12 185 ALA A N 1
ATOM 1362 C CA . ALA A 1 185 ? 17.904 -1.158 -12.402 1.00 90.12 185 ALA A CA 1
ATOM 1363 C C . ALA A 1 185 ? 18.397 0.240 -12.843 1.00 90.12 185 ALA A C 1
ATOM 1365 O O . ALA A 1 185 ? 18.187 0.627 -13.996 1.00 90.12 185 ALA A O 1
ATOM 1366 N N . PRO A 1 186 ? 19.068 1.001 -11.957 1.00 90.62 186 PRO A N 1
ATOM 1367 C CA . PRO A 1 186 ? 19.473 0.622 -10.598 1.00 90.62 186 PRO A CA 1
ATOM 1368 C C . PRO A 1 186 ? 18.379 0.798 -9.525 1.00 90.62 186 PRO A C 1
ATOM 1370 O O . PRO A 1 186 ? 18.621 0.481 -8.366 1.00 90.62 186 PRO A O 1
ATOM 1373 N N . ASN A 1 187 ? 17.181 1.271 -9.882 1.00 91.44 187 ASN A N 1
ATOM 1374 C CA . ASN A 1 187 ? 16.134 1.638 -8.925 1.00 91.44 187 ASN A CA 1
ATOM 1375 C C . ASN A 1 187 ? 15.124 0.500 -8.718 1.00 91.44 187 ASN A C 1
ATOM 1377 O O . ASN A 1 187 ? 13.948 0.625 -9.068 1.00 91.44 187 ASN A O 1
ATOM 1381 N N . LEU A 1 188 ? 15.569 -0.621 -8.151 1.00 92.44 188 LEU A N 1
ATOM 1382 C CA . LEU A 1 188 ? 14.707 -1.771 -7.860 1.00 92.44 188 LEU A CA 1
ATOM 1383 C C . LEU A 1 188 ? 14.185 -1.743 -6.417 1.00 92.44 188 LEU A C 1
ATOM 1385 O O . LEU A 1 188 ? 14.977 -1.538 -5.496 1.00 92.44 188 LEU A O 1
ATOM 1389 N N . PRO A 1 189 ? 12.882 -1.991 -6.197 1.00 92.06 189 PRO A N 1
ATOM 1390 C CA . PRO A 1 189 ? 12.337 -2.051 -4.852 1.00 92.06 189 PRO A CA 1
ATOM 1391 C C . PRO A 1 189 ? 12.695 -3.346 -4.129 1.00 92.06 189 PRO A C 1
ATOM 1393 O O . PRO A 1 189 ? 12.567 -3.368 -2.917 1.00 92.06 189 PRO A O 1
ATOM 1396 N N . ASP A 1 190 ? 13.098 -4.400 -4.848 1.00 91.56 190 ASP A N 1
ATOM 1397 C CA . ASP A 1 190 ? 13.625 -5.661 -4.312 1.00 91.56 190 ASP A CA 1
ATOM 1398 C C . ASP A 1 190 ? 12.934 -6.107 -3.007 1.00 91.56 190 ASP A C 1
ATOM 1400 O O . ASP A 1 190 ? 11.726 -6.348 -3.023 1.00 91.56 190 ASP A O 1
ATOM 1404 N N . ALA A 1 191 ? 13.626 -6.171 -1.864 1.00 92.00 191 ALA A N 1
ATOM 1405 C CA . ALA A 1 191 ? 13.037 -6.663 -0.623 1.00 92.00 191 ALA A CA 1
ATOM 1406 C C . ALA A 1 191 ? 11.971 -5.737 -0.008 1.00 92.00 191 ALA A C 1
ATOM 1408 O O . ALA A 1 191 ? 11.146 -6.229 0.773 1.00 92.00 191 ALA A O 1
ATOM 1409 N N . CYS A 1 192 ? 11.900 -4.448 -0.365 1.00 94.00 192 CYS A N 1
ATOM 1410 C CA . CYS A 1 192 ? 10.863 -3.516 0.108 1.00 94.00 192 CYS A CA 1
ATOM 1411 C C . CYS A 1 192 ? 9.438 -3.852 -0.348 1.00 94.00 192 CYS A C 1
ATOM 1413 O O . CYS A 1 192 ? 8.478 -3.281 0.172 1.00 94.00 192 CYS A O 1
ATOM 1415 N N . VAL A 1 193 ? 9.251 -4.825 -1.244 1.00 93.00 193 VAL A N 1
ATOM 1416 C CA . VAL A 1 193 ? 7.916 -5.399 -1.494 1.00 93.00 193 VAL A CA 1
ATOM 1417 C C . VAL A 1 193 ? 7.469 -6.361 -0.386 1.00 93.00 193 VAL A C 1
ATOM 1419 O O . VAL A 1 193 ? 6.296 -6.721 -0.320 1.00 93.00 193 VAL A O 1
ATOM 1422 N N . THR A 1 194 ? 8.363 -6.778 0.517 1.00 92.12 194 THR A N 1
ATOM 1423 C CA . THR A 1 194 ? 8.047 -7.717 1.609 1.00 92.12 194 THR A CA 1
ATOM 1424 C C . THR A 1 194 ? 7.022 -7.142 2.596 1.00 92.12 194 THR A C 1
ATOM 1426 O O . THR A 1 194 ? 6.037 -7.832 2.879 1.00 92.12 194 THR A O 1
ATOM 1429 N N . PRO A 1 195 ? 7.156 -5.893 3.088 1.00 93.88 195 PRO A N 1
ATOM 1430 C CA . PRO A 1 195 ? 6.097 -5.250 3.866 1.00 93.88 195 PRO A CA 1
ATOM 1431 C C . PRO A 1 195 ? 4.771 -5.098 3.105 1.00 93.88 195 PRO A C 1
ATOM 1433 O O . PRO A 1 195 ? 3.710 -5.318 3.688 1.00 93.88 195 PRO A O 1
ATOM 1436 N N . ILE A 1 196 ? 4.811 -4.794 1.798 1.00 93.69 196 ILE A N 1
ATOM 1437 C CA . ILE A 1 196 ? 3.602 -4.710 0.954 1.00 93.69 196 ILE A CA 1
ATOM 1438 C C . ILE A 1 196 ? 2.907 -6.070 0.918 1.00 93.69 196 ILE A C 1
ATOM 1440 O O . ILE A 1 196 ? 1.716 -6.178 1.189 1.00 93.69 196 ILE A O 1
ATOM 1444 N N . ASN A 1 197 ? 3.668 -7.127 0.658 1.00 92.75 197 ASN A N 1
ATOM 1445 C CA . ASN A 1 197 ? 3.190 -8.500 0.665 1.00 92.75 197 ASN A CA 1
ATOM 1446 C C . ASN A 1 197 ? 2.567 -8.882 2.013 1.00 92.75 197 ASN A C 1
ATOM 1448 O O . ASN A 1 197 ? 1.502 -9.490 2.052 1.00 92.75 197 ASN A O 1
ATOM 1452 N N . ALA A 1 198 ? 3.194 -8.500 3.128 1.00 93.19 198 ALA A N 1
ATOM 1453 C CA . ALA A 1 198 ? 2.648 -8.743 4.458 1.00 93.19 198 ALA A CA 1
ATOM 1454 C C . ALA A 1 198 ? 1.329 -7.988 4.696 1.00 93.19 198 ALA A C 1
ATOM 1456 O O . ALA A 1 198 ? 0.418 -8.546 5.311 1.00 93.19 198 ALA A O 1
ATOM 1457 N N . LEU A 1 199 ? 1.209 -6.747 4.214 1.00 95.00 199 LEU A N 1
ATOM 1458 C CA . LEU A 1 199 ? -0.029 -5.967 4.258 1.00 95.00 199 LEU A CA 1
ATOM 1459 C C . LEU A 1 199 ? -1.132 -6.630 3.420 1.00 95.00 199 LEU A C 1
ATOM 1461 O O . LEU A 1 199 ? -2.218 -6.882 3.938 1.00 95.00 199 LEU A O 1
ATOM 1465 N N . LEU A 1 200 ? -0.845 -6.974 2.163 1.00 94.50 200 LEU A N 1
ATOM 1466 C CA . LEU A 1 200 ? -1.821 -7.556 1.237 1.00 94.50 200 LEU A CA 1
ATOM 1467 C C . LEU A 1 200 ? -2.262 -8.965 1.661 1.00 94.50 200 LEU A C 1
ATOM 1469 O O . LEU A 1 200 ? -3.453 -9.255 1.630 1.00 94.50 200 LEU A O 1
ATOM 1473 N N . LYS A 1 201 ? -1.348 -9.813 2.158 1.00 93.19 201 LYS A N 1
ATOM 1474 C CA . LYS A 1 201 ? -1.684 -11.133 2.740 1.00 93.19 201 LYS A CA 1
ATOM 1475 C C . LYS A 1 201 ? -2.562 -11.044 3.985 1.00 93.19 201 LYS A C 1
ATOM 1477 O O . LYS A 1 201 ? -3.246 -12.008 4.324 1.00 93.19 201 LYS A O 1
ATOM 1482 N N . TRP A 1 202 ? -2.455 -9.958 4.743 1.00 94.44 202 TRP A N 1
ATOM 1483 C CA . TRP A 1 202 ? -3.311 -9.728 5.903 1.00 94.44 202 TRP A CA 1
ATOM 1484 C C . TRP A 1 202 ? -4.681 -9.212 5.467 1.00 94.44 202 TRP A C 1
ATOM 1486 O O . TRP A 1 202 ? -5.692 -9.752 5.909 1.00 94.44 202 TRP A O 1
ATOM 1496 N N . ALA A 1 203 ? -4.713 -8.251 4.540 1.00 94.50 203 ALA A N 1
ATOM 1497 C CA . ALA A 1 203 ? -5.946 -7.721 3.967 1.00 94.50 203 ALA A CA 1
ATOM 1498 C C . ALA A 1 203 ? -6.783 -8.808 3.275 1.00 94.50 203 ALA A C 1
ATOM 1500 O O . ALA A 1 203 ? -7.989 -8.879 3.500 1.00 94.50 203 ALA A O 1
ATOM 1501 N N . SER A 1 204 ? -6.151 -9.710 2.516 1.00 93.75 204 SER A N 1
ATOM 1502 C CA . SER A 1 204 ? -6.853 -10.778 1.789 1.00 93.75 204 SER A CA 1
ATOM 1503 C C . SER A 1 204 ? -7.614 -11.754 2.691 1.00 93.75 204 SER A C 1
ATOM 1505 O O . SER A 1 204 ? -8.538 -12.423 2.240 1.00 93.75 204 SER A O 1
ATOM 1507 N N . LYS A 1 205 ? -7.256 -11.830 3.978 1.00 93.44 205 LYS A N 1
ATOM 1508 C CA . LYS A 1 205 ? -7.878 -12.736 4.955 1.00 93.44 205 LYS A CA 1
ATOM 1509 C C . LYS A 1 205 ? -9.063 -12.123 5.691 1.00 93.44 205 LYS A C 1
ATOM 1511 O O . LYS A 1 205 ? -9.697 -12.818 6.485 1.00 93.44 205 LYS A O 1
ATOM 1516 N N . MET A 1 206 ? -9.348 -10.841 5.483 1.00 94.50 206 MET A N 1
ATOM 1517 C CA . MET A 1 206 ? -10.453 -10.182 6.169 1.00 94.50 206 MET A CA 1
ATOM 1518 C C . MET A 1 206 ? -11.795 -10.758 5.697 1.00 94.50 206 MET A C 1
ATOM 1520 O O . ME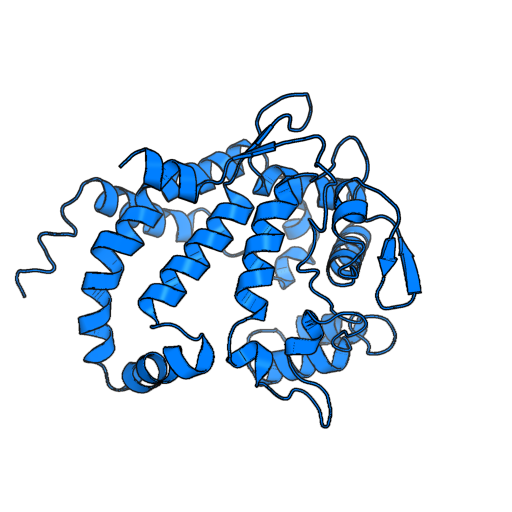T A 1 206 ? -11.997 -10.902 4.489 1.00 94.50 206 MET A O 1
ATOM 1524 N N . PRO A 1 207 ? -12.744 -11.033 6.608 1.00 93.88 207 PRO A N 1
ATOM 1525 C CA . PRO A 1 207 ? -14.083 -11.487 6.246 1.00 93.88 207 PRO A CA 1
ATOM 1526 C C . PRO A 1 207 ? -14.788 -10.606 5.209 1.00 93.88 207 PRO A C 1
ATOM 1528 O O . PRO A 1 207 ? -15.428 -11.127 4.302 1.00 93.88 207 PRO A O 1
ATOM 1531 N N . VAL A 1 208 ? -14.644 -9.280 5.282 1.00 90.56 208 VAL A N 1
ATOM 1532 C CA . VAL A 1 208 ? -15.227 -8.351 4.302 1.00 90.56 208 VAL A CA 1
ATOM 1533 C C . VAL A 1 208 ? -14.679 -8.604 2.898 1.00 90.56 208 VAL A C 1
ATOM 1535 O O . VAL A 1 208 ? -15.424 -8.545 1.928 1.00 90.56 208 VAL A O 1
ATOM 1538 N N . VAL A 1 209 ? -13.400 -8.962 2.770 1.00 91.19 209 VAL A N 1
ATOM 1539 C CA . VAL A 1 209 ? -12.791 -9.294 1.477 1.00 91.19 209 VAL A CA 1
ATOM 1540 C C . VAL A 1 209 ? -13.320 -10.626 0.960 1.00 91.19 209 VAL A C 1
ATOM 1542 O O . VAL A 1 209 ? -13.682 -10.733 -0.209 1.00 91.19 209 VAL A O 1
ATOM 1545 N N . THR A 1 210 ? -13.428 -11.630 1.825 1.00 88.12 210 THR A N 1
ATOM 1546 C CA . THR A 1 210 ? -13.841 -12.978 1.412 1.00 88.12 210 THR A CA 1
ATOM 1547 C C . THR A 1 210 ? -15.348 -13.133 1.200 1.00 88.12 210 THR A C 1
ATOM 1549 O O . THR A 1 210 ? -15.760 -14.037 0.480 1.00 88.12 210 THR A O 1
ATOM 1552 N N . SER A 1 211 ? -16.177 -12.258 1.781 1.00 87.44 211 SER A N 1
ATOM 1553 C CA . SER A 1 211 ? -17.646 -12.371 1.741 1.00 87.44 211 SER A CA 1
ATOM 1554 C C . SER A 1 211 ? -18.366 -11.307 0.909 1.00 87.44 211 SER A C 1
ATOM 1556 O O . SER A 1 211 ? -19.534 -11.502 0.569 1.00 87.44 211 SER A O 1
ATOM 1558 N N . THR A 1 212 ? -17.712 -10.194 0.556 1.00 89.31 212 THR A N 1
ATOM 1559 C CA . THR A 1 212 ? -18.367 -9.131 -0.223 1.00 89.31 212 THR A CA 1
ATOM 1560 C C . THR A 1 212 ? -18.535 -9.559 -1.674 1.00 89.31 212 THR A C 1
ATOM 1562 O O . THR A 1 212 ? -17.557 -9.714 -2.404 1.00 89.31 212 THR A O 1
ATOM 1565 N N . VAL A 1 213 ? -19.788 -9.700 -2.099 1.00 89.38 213 VAL A N 1
ATOM 1566 C CA . VAL A 1 213 ? -20.173 -9.943 -3.492 1.00 89.38 213 VAL A CA 1
ATOM 1567 C C . VAL A 1 213 ? -20.154 -8.616 -4.252 1.00 89.38 213 VAL A C 1
ATOM 1569 O O . VAL A 1 213 ? -20.803 -7.656 -3.841 1.00 89.38 213 VAL A O 1
ATOM 1572 N N . ILE A 1 214 ? -19.402 -8.567 -5.348 1.00 85.00 214 ILE A N 1
ATOM 1573 C CA . ILE A 1 214 ? -19.276 -7.410 -6.243 1.00 85.00 214 ILE A CA 1
ATOM 1574 C C . ILE A 1 214 ? -20.151 -7.586 -7.491 1.00 85.00 214 ILE A C 1
ATOM 1576 O O . ILE A 1 214 ? -20.752 -6.626 -7.963 1.00 85.00 214 ILE A O 1
ATOM 1580 N N . ASP A 1 215 ? -20.248 -8.812 -8.006 1.00 82.19 215 ASP A N 1
ATOM 1581 C CA . ASP A 1 215 ? -21.132 -9.203 -9.110 1.00 82.19 215 ASP A CA 1
ATOM 1582 C C . ASP A 1 215 ? -21.607 -10.653 -8.890 1.00 82.19 215 ASP A C 1
ATOM 1584 O O . ASP A 1 215 ? -21.117 -11.333 -7.991 1.00 82.19 215 ASP A O 1
ATOM 1588 N N . THR A 1 216 ? -22.549 -11.128 -9.704 1.00 81.56 216 THR A N 1
ATOM 1589 C CA . THR A 1 216 ? -23.275 -12.410 -9.604 1.00 81.56 216 THR A CA 1
ATOM 1590 C C . THR A 1 216 ? -22.383 -13.608 -9.253 1.00 81.56 216 THR A C 1
ATOM 1592 O O . THR A 1 216 ? -22.800 -14.440 -8.454 1.00 81.56 216 THR A O 1
ATOM 1595 N N . ASP A 1 217 ? -21.150 -13.646 -9.771 1.00 81.44 217 ASP A N 1
ATOM 1596 C CA . ASP A 1 217 ? -20.159 -14.703 -9.516 1.00 81.44 217 ASP A CA 1
ATOM 1597 C C . ASP A 1 217 ? -18.775 -14.149 -9.112 1.00 81.44 217 ASP A C 1
ATOM 1599 O O . ASP A 1 217 ? -17.758 -14.829 -9.248 1.00 81.44 217 ASP A O 1
ATOM 1603 N N . LEU A 1 218 ? -18.708 -12.897 -8.643 1.00 86.12 218 LEU A N 1
ATOM 1604 C CA . LEU A 1 218 ? -17.448 -12.212 -8.349 1.00 86.12 218 LEU A CA 1
ATOM 1605 C C . LEU A 1 218 ? -17.462 -11.614 -6.947 1.00 86.12 218 LEU A C 1
ATOM 1607 O O . LEU A 1 218 ? -18.276 -10.747 -6.635 1.00 86.12 218 LEU A O 1
ATOM 1611 N N . THR A 1 219 ? -16.523 -12.038 -6.109 1.00 89.25 219 THR A N 1
ATOM 1612 C CA . THR A 1 219 ? -16.317 -11.483 -4.765 1.00 89.25 219 THR A CA 1
ATOM 1613 C C . THR A 1 219 ? -15.114 -10.552 -4.725 1.00 89.25 219 THR A C 1
ATOM 1615 O O . THR A 1 219 ? -14.221 -10.651 -5.566 1.00 89.25 219 THR A O 1
ATOM 1618 N N . LEU A 1 220 ? -15.022 -9.709 -3.697 1.00 90.25 220 LEU A N 1
ATOM 1619 C CA . LEU A 1 220 ? -13.862 -8.841 -3.474 1.00 90.25 220 LEU A CA 1
ATOM 1620 C C . LEU A 1 220 ? -12.547 -9.635 -3.320 1.00 90.25 220 LEU A C 1
ATOM 1622 O O . LEU A 1 220 ? -11.483 -9.124 -3.662 1.00 90.25 220 LEU A O 1
ATOM 1626 N N . ALA A 1 221 ? -12.623 -10.904 -2.901 1.00 92.50 221 ALA A N 1
ATOM 1627 C CA . ALA A 1 221 ? -11.496 -11.837 -2.859 1.00 92.50 221 ALA A CA 1
ATOM 1628 C C . ALA A 1 221 ? -10.785 -12.008 -4.209 1.00 92.50 221 ALA A C 1
ATOM 1630 O O . ALA A 1 221 ? -9.579 -12.225 -4.222 1.00 92.50 221 ALA A O 1
ATOM 1631 N N . ALA A 1 222 ? -11.485 -11.821 -5.334 1.00 91.94 222 ALA A N 1
ATOM 1632 C CA . ALA A 1 222 ? -10.904 -11.923 -6.673 1.00 91.94 222 ALA A CA 1
ATOM 1633 C C . ALA A 1 222 ? -9.765 -10.922 -6.925 1.00 91.94 222 ALA A C 1
ATOM 1635 O O . ALA A 1 222 ? -9.013 -11.088 -7.874 1.00 91.94 222 ALA A O 1
ATOM 1636 N N . LEU A 1 223 ? -9.610 -9.895 -6.079 1.00 92.50 223 LEU A N 1
ATOM 1637 C CA . LEU A 1 223 ? -8.428 -9.031 -6.079 1.00 92.50 223 LEU A CA 1
ATOM 1638 C C . LEU A 1 223 ? -7.136 -9.763 -5.692 1.00 92.50 223 LEU A C 1
ATOM 1640 O O . LEU A 1 223 ? -6.071 -9.200 -5.893 1.00 92.50 223 LEU A O 1
ATOM 1644 N N . PHE A 1 224 ? -7.207 -10.934 -5.068 1.00 93.75 224 PHE A N 1
ATOM 1645 C CA . PHE A 1 224 ? -6.067 -11.590 -4.425 1.00 93.75 224 PHE A CA 1
ATOM 1646 C C . PHE A 1 224 ? -5.861 -13.043 -4.863 1.00 93.75 224 PHE A C 1
ATOM 1648 O O . PHE A 1 224 ? -4.786 -13.589 -4.614 1.00 93.75 224 PHE A O 1
ATOM 1655 N N . GLU A 1 225 ? -6.879 -13.671 -5.450 1.00 91.69 225 GLU A N 1
ATOM 1656 C CA . GLU A 1 225 ? -6.871 -15.085 -5.835 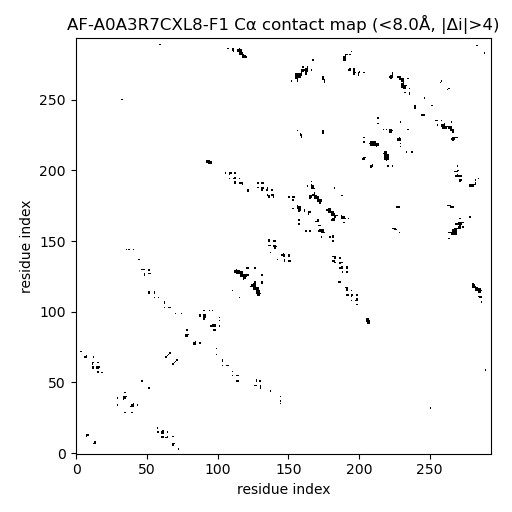1.00 91.69 225 GLU A CA 1
ATOM 1657 C C . GLU A 1 225 ? -6.123 -15.321 -7.151 1.00 91.69 225 GLU A C 1
ATOM 1659 O O . GLU A 1 225 ? -6.149 -14.491 -8.059 1.00 91.69 225 GLU A O 1
ATOM 1664 N N . ASP A 1 226 ? -5.472 -16.478 -7.264 1.00 89.00 226 ASP A N 1
ATOM 1665 C CA . ASP A 1 226 ? -4.747 -16.864 -8.476 1.00 89.00 226 ASP A CA 1
ATOM 1666 C C . ASP A 1 226 ? -5.681 -16.900 -9.695 1.00 89.00 226 ASP A C 1
ATOM 1668 O O . ASP A 1 226 ? -6.820 -17.366 -9.612 1.00 89.00 226 ASP A O 1
ATOM 1672 N N . ASP A 1 227 ? -5.186 -16.401 -10.831 1.00 85.25 227 ASP A N 1
ATOM 1673 C CA . ASP A 1 227 ? -5.909 -16.320 -12.109 1.00 85.25 227 ASP A CA 1
ATOM 1674 C C . ASP A 1 227 ? -7.249 -15.556 -12.059 1.00 85.25 227 ASP A C 1
ATOM 1676 O O . ASP A 1 227 ? -8.048 -15.617 -12.999 1.00 85.25 227 ASP A O 1
ATOM 1680 N N . GLN A 1 228 ? -7.499 -14.804 -10.985 1.00 89.94 228 GLN A N 1
ATOM 1681 C CA . GLN A 1 228 ? -8.648 -13.920 -10.847 1.00 89.94 228 GLN A CA 1
ATOM 1682 C C . GLN A 1 228 ? -8.208 -12.461 -10.840 1.00 89.94 228 GLN A C 1
ATOM 1684 O O . GLN A 1 228 ? -7.044 -12.128 -10.647 1.00 89.94 228 GLN A O 1
ATOM 1689 N N . CYS A 1 229 ? -9.154 -11.577 -11.128 1.00 90.88 229 CYS A N 1
ATOM 1690 C CA . CYS A 1 229 ? -8.967 -10.143 -11.020 1.00 90.88 229 CYS A CA 1
ATOM 1691 C C . CYS A 1 229 ? -10.328 -9.446 -11.071 1.00 90.88 229 CYS A C 1
ATOM 1693 O O . CYS A 1 229 ? -11.314 -9.993 -11.573 1.00 90.88 229 CYS A O 1
ATOM 1695 N N . LEU A 1 230 ? -10.388 -8.215 -10.569 1.00 92.31 230 LEU A N 1
ATOM 1696 C CA . LEU A 1 230 ? -11.591 -7.392 -10.600 1.00 92.31 230 LEU A CA 1
ATOM 1697 C C . LEU A 1 230 ? -11.591 -6.511 -11.861 1.00 92.31 230 LEU A C 1
ATOM 1699 O O . LEU A 1 230 ? -10.702 -5.662 -12.008 1.00 92.31 230 LEU A O 1
ATOM 1703 N N . PRO A 1 231 ? -12.565 -6.658 -12.780 1.00 92.19 231 PRO A N 1
ATOM 1704 C CA . PRO A 1 231 ? -12.636 -5.828 -13.978 1.00 92.19 231 PRO A CA 1
ATOM 1705 C C . PRO A 1 231 ? -12.695 -4.336 -13.631 1.00 92.19 231 PRO A C 1
ATOM 1707 O O . PRO A 1 231 ? -13.419 -3.929 -12.721 1.00 92.19 231 PRO A O 1
ATOM 1710 N N . GLY A 1 232 ? -11.924 -3.511 -14.346 1.00 90.25 232 GLY A N 1
ATOM 1711 C CA . GLY A 1 232 ? -11.667 -2.125 -13.948 1.00 90.25 232 GLY A CA 1
ATOM 1712 C C . GLY A 1 232 ? -12.916 -1.256 -13.787 1.00 90.25 232 GLY A C 1
ATOM 1713 O O . GLY A 1 232 ? -13.004 -0.481 -12.833 1.00 90.25 232 GLY A O 1
ATOM 1714 N N . ARG A 1 233 ? -13.909 -1.413 -14.672 1.00 90.00 233 ARG A N 1
ATOM 1715 C CA . ARG A 1 233 ? -15.160 -0.649 -14.595 1.00 90.00 233 ARG A CA 1
ATOM 1716 C C . ARG A 1 233 ? -16.027 -1.130 -13.438 1.00 90.00 233 ARG A C 1
ATOM 1718 O O . ARG A 1 233 ? -16.547 -0.306 -12.693 1.00 90.00 233 ARG A O 1
ATOM 1725 N N . THR A 1 234 ? -16.123 -2.445 -13.262 1.00 90.56 234 THR A N 1
ATOM 1726 C CA . THR A 1 234 ? -16.829 -3.065 -12.135 1.00 90.56 234 THR A CA 1
ATOM 1727 C C . THR A 1 234 ? -16.237 -2.609 -10.797 1.00 90.56 234 THR A C 1
ATOM 1729 O O . THR A 1 234 ? -16.979 -2.226 -9.896 1.00 90.56 234 THR A O 1
ATOM 1732 N N . ALA A 1 235 ? -14.906 -2.557 -10.687 1.00 86.56 235 ALA A N 1
ATOM 1733 C CA . ALA A 1 235 ? -14.210 -2.052 -9.504 1.00 86.56 235 ALA A CA 1
ATOM 1734 C C . ALA A 1 235 ? -14.531 -0.578 -9.217 1.00 86.56 235 ALA A C 1
ATOM 1736 O O . ALA A 1 235 ? -14.821 -0.215 -8.077 1.00 86.56 235 ALA A O 1
ATOM 1737 N N . LEU A 1 236 ? -14.490 0.271 -10.249 1.00 88.06 236 LEU A N 1
ATOM 1738 C CA . LEU A 1 236 ? -14.781 1.698 -10.120 1.00 88.06 236 LEU A CA 1
ATOM 1739 C C . LEU A 1 236 ? -16.227 1.945 -9.676 1.00 88.06 236 LEU A C 1
ATOM 1741 O O . LEU A 1 236 ? -16.462 2.754 -8.779 1.00 88.06 236 LEU A O 1
ATOM 1745 N N . ASP A 1 237 ? -17.188 1.250 -10.283 1.00 86.81 237 ASP A N 1
ATOM 1746 C CA . ASP A 1 237 ? -18.604 1.410 -9.953 1.00 86.81 237 ASP A CA 1
ATOM 1747 C C . ASP A 1 237 ? -18.896 0.909 -8.522 1.00 86.81 237 ASP A C 1
ATOM 1749 O O . ASP A 1 237 ? -19.558 1.613 -7.754 1.00 86.81 237 ASP A O 1
ATOM 1753 N N . ALA A 1 238 ? -18.307 -0.222 -8.109 1.00 83.81 238 ALA A N 1
ATOM 1754 C CA . ALA A 1 238 ? -18.396 -0.715 -6.732 1.00 83.81 238 ALA A CA 1
ATOM 1755 C C . ALA A 1 238 ? -17.780 0.265 -5.715 1.00 83.81 238 ALA A C 1
ATOM 1757 O O . ALA A 1 238 ? -18.365 0.523 -4.661 1.00 83.81 238 ALA A O 1
ATOM 1758 N N . PHE A 1 239 ? -16.629 0.866 -6.039 1.00 83.38 239 PHE A N 1
ATOM 1759 C CA . PHE A 1 239 ? -15.979 1.860 -5.183 1.00 83.38 239 PHE A CA 1
ATOM 1760 C C . PHE A 1 239 ? -16.842 3.114 -4.995 1.00 83.38 239 PHE A C 1
ATOM 1762 O O . PHE A 1 239 ? -17.036 3.569 -3.869 1.00 83.38 239 PHE A O 1
ATOM 1769 N N . VAL A 1 240 ? -17.401 3.661 -6.077 1.00 85.12 240 VAL A N 1
ATOM 1770 C CA . VAL A 1 240 ? -18.257 4.858 -6.010 1.00 85.12 240 VAL A CA 1
ATOM 1771 C C . VAL A 1 240 ? -19.553 4.583 -5.252 1.00 85.12 240 VAL A C 1
ATOM 1773 O O . VAL A 1 240 ? -20.033 5.458 -4.530 1.00 85.12 240 VAL A O 1
ATOM 1776 N N . GLN A 1 241 ? -20.102 3.375 -5.377 1.00 83.25 241 GLN A N 1
ATOM 1777 C CA . GLN A 1 241 ? -21.267 2.954 -4.605 1.00 83.25 241 GLN A CA 1
ATOM 1778 C C . GLN A 1 241 ? -20.960 2.863 -3.105 1.00 83.25 241 GLN A C 1
ATOM 1780 O O . GLN A 1 241 ? -21.767 3.316 -2.294 1.00 83.25 241 GLN A O 1
ATOM 1785 N N . ALA A 1 242 ? -19.810 2.295 -2.734 1.00 76.94 242 ALA A N 1
ATOM 1786 C CA . ALA A 1 242 ? -19.399 2.151 -1.338 1.00 76.94 242 ALA A CA 1
ATOM 1787 C C . ALA A 1 242 ? -19.007 3.492 -0.695 1.00 76.94 242 ALA A C 1
ATOM 1789 O O . ALA A 1 242 ? -19.294 3.730 0.478 1.00 76.94 242 ALA A O 1
ATOM 1790 N N . PHE A 1 243 ? -18.384 4.384 -1.468 1.00 78.38 243 PHE A N 1
ATOM 1791 C CA . PHE A 1 243 ? -17.874 5.671 -0.999 1.00 78.38 243 PHE A CA 1
ATOM 1792 C C . PHE A 1 243 ? -18.448 6.822 -1.833 1.00 78.38 243 PHE A C 1
ATOM 1794 O O . PHE A 1 243 ? -17.713 7.475 -2.589 1.00 78.38 243 PHE A O 1
ATOM 1801 N N . PRO A 1 244 ? -19.756 7.112 -1.708 1.00 72.00 244 PRO A N 1
ATOM 1802 C CA . PRO A 1 244 ? -20.357 8.230 -2.417 1.00 72.00 244 PRO A CA 1
ATOM 1803 C C . PRO A 1 244 ? -19.654 9.528 -1.996 1.00 72.00 244 PRO A C 1
ATOM 1805 O O . PRO A 1 244 ? -19.406 9.740 -0.813 1.00 72.00 244 PRO A O 1
ATOM 1808 N N . GLN A 1 245 ? -19.343 10.404 -2.959 1.00 73.81 245 GLN A N 1
ATOM 1809 C CA . GLN A 1 245 ? -18.576 11.658 -2.781 1.00 73.81 245 GLN A CA 1
ATOM 1810 C C . GLN A 1 245 ? -17.051 11.514 -2.608 1.00 73.81 245 GLN A C 1
ATOM 1812 O O . GLN A 1 245 ? -16.368 12.526 -2.475 1.00 73.81 245 GLN A O 1
ATOM 1817 N N . SER A 1 246 ? -16.489 10.301 -2.646 1.00 72.19 246 SER A N 1
ATOM 1818 C CA . SER A 1 246 ? -15.025 10.121 -2.602 1.00 72.19 246 SER A CA 1
ATOM 1819 C C . SER A 1 246 ? -14.314 10.594 -3.874 1.00 72.19 246 SER A C 1
ATOM 1821 O O . SER A 1 246 ? -13.148 10.984 -3.818 1.00 72.19 246 SER A O 1
ATOM 1823 N N . LEU A 1 247 ? -15.016 10.590 -5.016 1.00 73.50 247 LEU A N 1
ATOM 1824 C CA . LEU A 1 247 ? -14.510 11.091 -6.289 1.00 73.50 247 LEU A CA 1
ATOM 1825 C C . LEU A 1 247 ? -15.303 12.316 -6.752 1.00 73.50 247 LEU A C 1
ATOM 1827 O O . LEU A 1 247 ? -16.534 12.313 -6.729 1.00 73.50 247 LEU A O 1
ATOM 1831 N N . SER A 1 248 ? -14.598 13.346 -7.229 1.00 77.00 248 SER A N 1
ATOM 1832 C CA . SER A 1 248 ? -15.232 14.435 -7.977 1.00 77.00 248 SER A CA 1
ATOM 1833 C C . SER A 1 248 ? -15.776 13.914 -9.312 1.00 77.00 248 SER A C 1
ATOM 1835 O O . SER A 1 248 ? -15.278 12.922 -9.849 1.00 77.00 248 SER A O 1
ATOM 1837 N N . ASN A 1 249 ? -16.767 14.603 -9.884 1.00 80.00 249 ASN A N 1
ATOM 1838 C CA . ASN A 1 249 ? -17.334 14.228 -11.187 1.00 80.00 249 ASN A CA 1
ATOM 1839 C C . ASN A 1 249 ? -16.259 14.154 -12.285 1.00 80.00 249 ASN A C 1
ATOM 1841 O O . ASN A 1 249 ? -16.254 13.218 -13.085 1.00 80.00 249 ASN A O 1
ATOM 1845 N N . ASP A 1 250 ? -15.319 15.101 -12.281 1.00 75.25 250 ASP A N 1
ATOM 1846 C CA . ASP A 1 250 ? -14.219 15.136 -13.244 1.00 75.25 250 ASP A CA 1
ATOM 1847 C C . ASP A 1 250 ? -13.314 13.910 -13.083 1.00 75.25 250 ASP A C 1
ATOM 1849 O O . ASP A 1 250 ? -13.016 13.224 -14.060 1.00 75.25 250 ASP A O 1
ATOM 1853 N N . MET A 1 251 ? -12.956 13.557 -11.845 1.00 73.81 251 MET A N 1
ATOM 1854 C CA . MET A 1 251 ? -12.12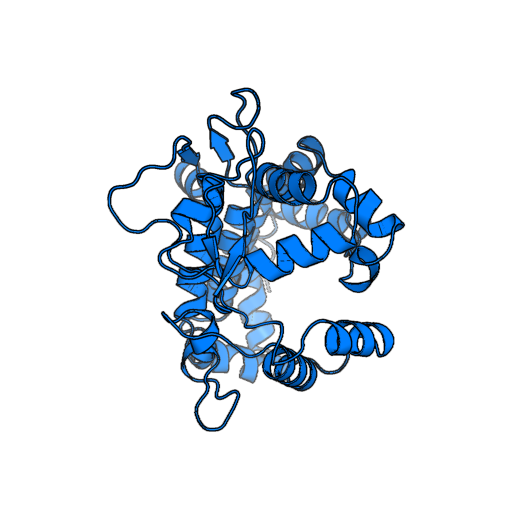5 12.386 -11.570 1.00 73.81 251 MET A CA 1
ATOM 1855 C C . MET A 1 251 ? -12.846 11.080 -11.901 1.00 73.81 251 MET A C 1
ATOM 1857 O O . MET A 1 251 ? -12.233 10.177 -12.466 1.00 73.81 251 MET A O 1
ATOM 1861 N N . TYR A 1 252 ? -14.147 10.986 -11.626 1.00 81.94 252 TYR A N 1
ATOM 1862 C CA . TYR A 1 252 ? -14.943 9.840 -12.051 1.00 81.94 252 TYR A CA 1
ATOM 1863 C C . TYR A 1 252 ? -14.950 9.700 -13.574 1.00 81.94 252 TYR A C 1
ATOM 1865 O O . TYR A 1 252 ? -14.793 8.591 -14.079 1.00 81.94 252 TYR A O 1
ATOM 1873 N N . SER A 1 253 ? -15.078 10.803 -14.318 1.00 80.88 253 SER A N 1
ATOM 1874 C CA . SER A 1 253 ? -15.055 10.779 -15.785 1.00 80.88 253 SER A CA 1
ATOM 1875 C C . SER A 1 253 ? -13.703 10.312 -16.337 1.00 80.88 253 SER A C 1
ATOM 1877 O O . SER A 1 253 ? -13.658 9.469 -17.233 1.00 80.88 253 SER A O 1
ATOM 1879 N N . MET A 1 254 ? -12.598 10.778 -15.746 1.00 77.75 254 MET A N 1
ATOM 1880 C CA . MET A 1 254 ? -11.244 10.362 -16.117 1.00 77.75 254 MET A CA 1
ATOM 1881 C C . MET A 1 254 ? -10.989 8.895 -15.770 1.00 77.75 254 MET A C 1
ATOM 1883 O O . MET A 1 254 ? -10.536 8.130 -16.621 1.00 77.75 254 MET A O 1
ATOM 1887 N N . ALA A 1 255 ? -11.317 8.485 -14.542 1.00 82.12 255 ALA A N 1
ATOM 1888 C CA . ALA A 1 255 ? -11.202 7.099 -14.103 1.00 82.12 255 ALA A CA 1
ATOM 1889 C C . ALA A 1 255 ? -12.053 6.183 -14.985 1.00 82.12 255 ALA A C 1
ATOM 1891 O O . ALA A 1 255 ? -11.578 5.144 -15.417 1.00 82.12 255 ALA A O 1
ATOM 1892 N N . SER A 1 256 ? -13.266 6.603 -15.345 1.00 83.56 256 SER A N 1
ATOM 1893 C CA . SER A 1 256 ? -14.150 5.868 -16.255 1.00 83.56 256 SER A CA 1
ATOM 1894 C C . SER A 1 256 ? -13.557 5.679 -17.652 1.00 83.56 256 SER A C 1
ATOM 1896 O O . SER A 1 256 ? -13.813 4.657 -18.282 1.00 83.56 256 SER A O 1
ATOM 1898 N N . ALA A 1 257 ? -12.782 6.650 -18.143 1.00 83.62 257 ALA A N 1
ATOM 1899 C CA . ALA A 1 257 ? -12.126 6.568 -19.445 1.00 83.62 257 ALA A CA 1
ATOM 1900 C C . ALA A 1 257 ? -10.888 5.654 -19.430 1.00 83.62 257 ALA A C 1
ATOM 1902 O O . ALA A 1 257 ? -10.576 5.030 -20.443 1.00 83.62 257 ALA A O 1
ATOM 1903 N N . LEU A 1 258 ? -10.184 5.574 -18.296 1.00 81.19 258 LEU A N 1
ATOM 1904 C CA . LEU A 1 258 ? -8.971 4.763 -18.133 1.00 81.19 258 LEU A CA 1
ATOM 1905 C C . LEU A 1 258 ? -9.277 3.322 -17.695 1.00 81.19 258 LEU A C 1
ATOM 1907 O O . LEU A 1 258 ? -8.683 2.374 -18.203 1.00 81.19 258 LEU A O 1
ATOM 1911 N N . LEU A 1 259 ? -10.211 3.157 -16.759 1.00 88.12 259 LEU A N 1
ATOM 1912 C CA . LEU A 1 259 ? -10.567 1.899 -16.107 1.00 88.12 259 LEU A CA 1
ATOM 1913 C C . LEU A 1 259 ? -11.741 1.235 -16.827 1.00 88.12 259 LEU A C 1
ATOM 1915 O O . LEU A 1 259 ? -12.858 1.160 -16.313 1.00 88.12 259 LEU A O 1
ATOM 1919 N N . THR A 1 260 ? -11.495 0.757 -18.043 1.00 86.81 260 THR A N 1
ATOM 1920 C CA . THR A 1 260 ? -12.474 -0.064 -18.763 1.00 86.81 260 THR A CA 1
ATOM 1921 C C . THR A 1 260 ? -12.335 -1.538 -18.378 1.00 86.81 260 THR A C 1
ATOM 1923 O O . THR A 1 260 ? -11.263 -1.997 -17.974 1.00 86.81 260 THR A O 1
ATOM 1926 N N . ASN A 1 261 ? -13.415 -2.306 -18.549 1.00 83.38 261 ASN A N 1
ATOM 1927 C CA . ASN A 1 261 ? -13.401 -3.758 -18.340 1.00 83.38 261 ASN A CA 1
ATOM 1928 C C . ASN A 1 261 ? -12.538 -4.521 -19.349 1.00 83.38 261 ASN A C 1
ATOM 1930 O O . ASN A 1 261 ? -12.278 -5.697 -19.121 1.00 83.38 261 ASN A O 1
ATOM 1934 N N . ASP A 1 262 ? -12.082 -3.875 -20.420 1.00 81.69 262 ASP A N 1
ATOM 1935 C CA . ASP A 1 262 ? -11.225 -4.499 -21.428 1.00 81.69 262 ASP A CA 1
ATOM 1936 C C . ASP A 1 262 ? -9.741 -4.190 -21.188 1.00 81.69 262 ASP A C 1
ATOM 1938 O O . ASP A 1 262 ? -8.884 -5.017 -21.487 1.00 81.69 262 ASP A O 1
ATOM 1942 N N . ASN A 1 263 ? -9.431 -3.029 -20.594 1.00 80.75 263 ASN A N 1
ATOM 1943 C CA . ASN A 1 263 ? -8.054 -2.548 -20.461 1.00 80.75 263 ASN A CA 1
ATOM 1944 C C . ASN A 1 263 ? -7.442 -2.773 -19.073 1.00 80.75 263 ASN A C 1
ATOM 1946 O O . ASN A 1 263 ? -6.219 -2.776 -18.957 1.00 80.75 263 ASN A O 1
ATOM 1950 N N . VAL A 1 264 ? -8.255 -2.940 -18.021 1.00 88.06 264 VAL A N 1
ATOM 1951 C CA . VAL A 1 264 ? -7.762 -3.079 -16.639 1.00 88.06 264 VAL A CA 1
ATOM 1952 C C . VAL A 1 264 ? -8.435 -4.252 -15.936 1.00 88.06 264 VAL A C 1
ATOM 1954 O O . VAL A 1 264 ? -9.656 -4.417 -16.011 1.00 88.06 264 VAL A O 1
ATOM 1957 N N . CYS A 1 265 ? -7.648 -5.089 -15.259 1.00 91.75 265 CYS A N 1
ATOM 1958 C CA . CYS A 1 265 ? -8.151 -6.108 -14.336 1.00 91.75 265 CYS A CA 1
ATOM 1959 C C . CYS A 1 265 ? -7.360 -6.106 -13.030 1.00 91.75 265 CYS A C 1
ATOM 1961 O O . CYS A 1 265 ? -6.280 -6.687 -12.954 1.00 91.75 265 CYS A O 1
ATOM 1963 N N . PHE A 1 266 ? -7.895 -5.443 -12.010 1.00 92.81 266 PHE A N 1
ATOM 1964 C CA . PHE A 1 266 ? -7.196 -5.236 -10.752 1.00 92.81 266 PHE A CA 1
ATOM 1965 C C . PHE A 1 266 ? -6.900 -6.558 -10.043 1.00 92.81 266 PHE A C 1
ATOM 1967 O O . PHE A 1 266 ? -7.811 -7.329 -9.750 1.00 92.81 266 PHE A O 1
ATOM 1974 N N . HIS A 1 267 ? -5.626 -6.767 -9.736 1.00 93.81 267 HIS A N 1
ATOM 1975 C CA . HIS A 1 267 ? -5.093 -7.839 -8.911 1.00 93.81 267 HIS A CA 1
ATOM 1976 C C . HIS A 1 267 ? -3.976 -7.290 -8.027 1.00 93.81 267 HIS A C 1
ATOM 1978 O O . HIS A 1 267 ? -3.058 -6.603 -8.478 1.00 93.81 267 HIS A O 1
ATOM 1984 N N . LEU A 1 268 ? -4.051 -7.605 -6.748 1.00 91.94 268 LEU A N 1
ATOM 1985 C CA . LEU A 1 268 ? -3.110 -7.223 -5.718 1.00 91.94 268 LEU A CA 1
ATOM 1986 C C . LEU A 1 268 ? -2.313 -8.464 -5.341 1.00 91.94 268 LEU A C 1
ATOM 1988 O O . LEU A 1 268 ? -2.749 -9.262 -4.510 1.00 91.94 268 LEU A O 1
ATOM 1992 N N . ALA A 1 269 ? -1.136 -8.606 -5.955 1.00 89.75 269 ALA A N 1
ATOM 1993 C CA . ALA A 1 269 ? -0.264 -9.735 -5.682 1.00 89.75 269 ALA A CA 1
ATOM 1994 C C . ALA A 1 269 ? -0.005 -9.839 -4.176 1.00 89.75 269 ALA A C 1
ATOM 1996 O O . ALA A 1 269 ? 0.471 -8.901 -3.543 1.00 89.75 269 ALA A O 1
ATOM 1997 N N . ASN A 1 270 ? -0.307 -10.981 -3.576 1.00 88.62 270 ASN A N 1
ATOM 1998 C CA . ASN A 1 270 ? -0.089 -11.203 -2.148 1.00 88.62 270 ASN A CA 1
ATOM 1999 C C . ASN A 1 270 ? 0.941 -12.307 -1.924 1.00 88.62 270 ASN A C 1
ATOM 2001 O O . ASN A 1 270 ? 0.917 -12.998 -0.912 1.00 88.62 270 ASN A O 1
ATOM 2005 N N . SER A 1 271 ? 1.861 -12.476 -2.867 1.00 82.25 271 SER A N 1
ATOM 2006 C CA . SER A 1 271 ? 2.841 -13.559 -2.872 1.00 82.25 271 SER A CA 1
ATOM 2007 C C . SER A 1 271 ? 4.164 -13.128 -3.510 1.00 82.25 271 SER A C 1
ATOM 2009 O O . SER A 1 271 ? 4.834 -13.907 -4.172 1.00 82.25 271 SER A O 1
ATOM 2011 N N . TYR A 1 272 ? 4.609 -11.897 -3.236 1.00 74.69 272 TYR A N 1
ATOM 2012 C CA . TYR A 1 272 ? 5.898 -11.373 -3.724 1.00 74.69 272 TYR A CA 1
ATOM 2013 C C . TYR A 1 272 ? 7.131 -12.162 -3.239 1.00 74.69 272 TYR A C 1
ATOM 2015 O O . TYR A 1 272 ? 8.233 -11.954 -3.734 1.00 74.69 272 TYR A O 1
ATOM 2023 N N . ALA A 1 273 ? 6.951 -13.059 -2.270 1.00 62.94 273 ALA A N 1
ATOM 2024 C CA . ALA A 1 273 ? 7.952 -14.013 -1.819 1.00 62.94 273 ALA A CA 1
ATOM 2025 C C . ALA A 1 273 ? 7.286 -15.391 -1.700 1.00 62.94 273 ALA A C 1
ATOM 2027 O O . ALA A 1 273 ? 6.644 -15.701 -0.687 1.00 62.94 273 ALA A O 1
ATOM 2028 N N . THR A 1 274 ? 7.382 -16.195 -2.756 1.00 50.91 274 THR A N 1
ATOM 2029 C CA . THR A 1 274 ? 6.999 -17.613 -2.768 1.00 50.91 274 THR A CA 1
ATOM 2030 C C . THR A 1 274 ? 8.240 -18.457 -3.002 1.00 50.91 274 THR A C 1
ATOM 2032 O O . THR A 1 274 ? 8.851 -18.360 -4.057 1.00 50.91 274 THR A O 1
ATOM 2035 N N . GLY A 1 275 ? 8.601 -19.304 -2.035 1.00 50.47 275 GLY A N 1
ATOM 2036 C CA . GLY A 1 275 ? 9.693 -20.273 -2.178 1.00 50.47 275 GLY A CA 1
ATOM 2037 C C . GLY A 1 275 ? 11.015 -19.873 -1.512 1.00 50.47 275 GLY A C 1
ATOM 2038 O O . GLY A 1 275 ? 11.039 -19.106 -0.552 1.00 50.47 275 GLY A O 1
ATOM 2039 N N . SER A 1 276 ? 12.103 -20.480 -1.995 1.00 45.19 276 SER A N 1
ATOM 2040 C CA . SER A 1 276 ? 13.495 -20.321 -1.538 1.00 45.19 276 SER A CA 1
ATOM 2041 C C . SER A 1 276 ? 14.231 -19.131 -2.162 1.00 45.19 276 SER A C 1
ATOM 2043 O O . SER A 1 276 ? 15.429 -18.970 -1.925 1.00 45.19 276 SER A O 1
ATOM 2045 N N . ASP A 1 277 ? 13.549 -18.334 -2.983 1.00 61.00 277 ASP A N 1
ATOM 2046 C CA . ASP A 1 277 ? 14.177 -17.275 -3.766 1.00 61.00 277 ASP A CA 1
ATOM 2047 C C . ASP A 1 277 ? 14.395 -16.041 -2.892 1.00 61.00 277 ASP A C 1
ATOM 2049 O O . ASP A 1 277 ? 13.465 -15.342 -2.485 1.00 61.00 277 ASP A O 1
ATOM 2053 N N . ALA A 1 278 ? 15.660 -15.820 -2.544 1.00 72.06 278 ALA A N 1
ATOM 2054 C CA . ALA A 1 278 ? 16.074 -14.675 -1.761 1.00 72.06 278 ALA A CA 1
ATOM 2055 C C . ALA A 1 278 ? 16.094 -13.415 -2.637 1.00 72.06 278 ALA A C 1
ATOM 2057 O O . ALA A 1 278 ? 16.607 -13.421 -3.761 1.00 72.06 278 ALA A O 1
ATOM 2058 N N . PHE A 1 279 ? 15.568 -12.320 -2.090 1.00 84.88 279 PHE A N 1
ATOM 2059 C CA . PHE A 1 279 ? 15.904 -10.986 -2.572 1.00 84.88 279 PHE A CA 1
ATOM 2060 C C . PHE A 1 279 ? 17.409 -10.736 -2.404 1.00 84.88 279 PHE A C 1
ATOM 2062 O O . PHE A 1 279 ? 18.066 -11.358 -1.565 1.00 84.88 279 PHE A O 1
ATOM 2069 N N . GLU A 1 280 ? 17.965 -9.855 -3.231 1.00 83.00 280 GLU A N 1
ATOM 2070 C CA . GLU A 1 280 ? 19.392 -9.498 -3.152 1.00 83.00 280 GLU A CA 1
ATOM 2071 C C . GLU A 1 280 ? 19.672 -8.605 -1.940 1.00 83.00 280 GLU A C 1
ATOM 2073 O O . GLU A 1 280 ? 20.775 -8.585 -1.393 1.00 83.00 280 GLU A O 1
ATOM 2078 N N . THR A 1 281 ? 18.633 -7.914 -1.492 1.00 85.62 281 THR A N 1
ATOM 2079 C CA . THR A 1 281 ? 18.613 -7.022 -0.348 1.00 85.62 281 THR A CA 1
ATOM 2080 C C . THR A 1 281 ? 17.834 -7.636 0.810 1.00 85.62 281 THR A C 1
ATOM 2082 O O . THR A 1 281 ? 17.099 -8.618 0.687 1.00 85.62 281 THR A O 1
ATOM 2085 N N . THR A 1 282 ? 18.018 -7.053 1.984 1.00 88.81 282 THR A N 1
ATOM 2086 C CA . THR A 1 282 ? 17.349 -7.441 3.224 1.00 88.81 282 THR A CA 1
ATOM 2087 C C . THR A 1 282 ? 16.476 -6.302 3.700 1.00 88.81 282 THR A C 1
ATOM 2089 O O . THR A 1 282 ? 16.841 -5.144 3.525 1.00 88.81 282 THR A O 1
ATOM 2092 N N . VAL A 1 283 ? 15.341 -6.624 4.320 1.00 91.44 283 VAL A N 1
ATOM 2093 C CA . VAL A 1 283 ? 14.477 -5.627 4.954 1.00 91.44 283 VAL A CA 1
ATOM 2094 C C . VAL A 1 283 ? 14.426 -5.835 6.457 1.00 91.44 283 VAL A C 1
ATOM 2096 O O . VAL A 1 283 ? 14.169 -6.940 6.934 1.00 91.44 283 VAL A O 1
ATOM 2099 N N . SER A 1 284 ? 14.625 -4.746 7.195 1.00 92.00 284 SER A N 1
ATOM 2100 C CA . SER A 1 284 ? 14.350 -4.660 8.624 1.00 92.00 284 SER A CA 1
ATOM 2101 C C . SER A 1 284 ? 12.985 -4.012 8.831 1.00 92.00 284 SER A C 1
ATOM 2103 O O . SER A 1 284 ? 12.790 -2.846 8.481 1.00 92.00 284 SER A O 1
ATOM 2105 N N . SER A 1 285 ? 12.043 -4.756 9.417 1.00 91.38 285 SER A N 1
ATOM 2106 C CA . SER A 1 285 ? 10.716 -4.226 9.750 1.00 91.38 285 SER A CA 1
ATOM 2107 C C . SER A 1 285 ? 10.818 -3.116 10.794 1.00 91.38 285 SER A C 1
ATOM 2109 O O . SER A 1 285 ? 11.494 -3.260 11.818 1.00 91.38 285 SER A O 1
ATOM 2111 N N . PHE A 1 286 ? 10.104 -2.020 10.541 1.00 92.31 286 PHE A N 1
ATOM 2112 C CA . PHE A 1 286 ? 10.017 -0.900 11.468 1.00 92.31 286 PHE A CA 1
ATOM 2113 C C . PHE A 1 286 ? 9.356 -1.325 12.779 1.00 92.31 286 PHE A C 1
ATOM 2115 O O . PHE A 1 286 ? 9.917 -1.129 13.854 1.00 92.31 286 PHE A O 1
ATOM 2122 N N . THR A 1 287 ? 8.187 -1.959 12.707 1.00 89.12 287 THR A N 1
ATOM 2123 C CA . THR A 1 287 ? 7.406 -2.329 13.894 1.00 89.12 287 THR A CA 1
ATOM 2124 C C . THR A 1 287 ? 8.110 -3.375 14.754 1.00 89.12 287 THR A C 1
ATOM 2126 O O . THR A 1 287 ? 8.146 -3.224 15.975 1.00 89.12 287 THR A O 1
ATOM 2129 N N . GLN A 1 288 ? 8.765 -4.370 14.145 1.00 85.19 288 GLN A N 1
ATOM 2130 C CA . GLN A 1 288 ? 9.569 -5.351 14.885 1.00 85.19 288 GLN A CA 1
ATOM 2131 C C . GLN A 1 288 ? 10.730 -4.695 15.641 1.00 85.19 288 GLN A C 1
ATOM 2133 O O . GLN A 1 288 ? 11.046 -5.106 16.757 1.00 85.19 288 GLN A O 1
ATOM 2138 N N . SER A 1 289 ? 11.348 -3.655 15.070 1.00 80.81 289 SER A N 1
ATOM 2139 C CA . SER A 1 289 ? 12.428 -2.930 15.749 1.00 80.81 289 SER A CA 1
ATOM 2140 C C . SER A 1 289 ? 11.948 -2.185 17.003 1.00 80.81 289 SER A C 1
ATOM 2142 O O . SER A 1 289 ? 12.698 -2.077 17.972 1.00 80.81 289 SER A O 1
ATOM 2144 N N . LEU A 1 290 ? 10.685 -1.738 17.024 1.00 81.31 290 LEU A N 1
ATOM 2145 C CA . LEU A 1 290 ? 10.078 -1.096 18.193 1.00 81.31 290 LEU A CA 1
ATOM 2146 C C . LEU A 1 290 ? 9.813 -2.092 19.326 1.00 81.31 290 LEU A C 1
ATOM 2148 O O . LEU A 1 290 ? 10.021 -1.753 20.489 1.00 81.31 290 LEU A O 1
ATOM 2152 N N . ASP A 1 291 ? 9.383 -3.312 18.995 1.00 71.69 291 ASP A N 1
ATOM 2153 C CA . ASP A 1 291 ? 9.101 -4.359 19.984 1.00 71.69 291 ASP A CA 1
ATOM 2154 C C . ASP A 1 291 ? 10.386 -4.922 20.626 1.00 71.69 291 ASP A C 1
ATOM 2156 O O . ASP A 1 291 ? 10.359 -5.350 21.776 1.00 71.69 291 ASP A O 1
ATOM 2160 N N . LEU A 1 292 ? 11.525 -4.888 19.922 1.00 60.31 292 LEU A N 1
ATOM 2161 C CA . LEU A 1 292 ? 12.838 -5.289 20.459 1.00 60.31 292 LEU A CA 1
ATOM 2162 C C . LEU A 1 292 ? 13.499 -4.211 21.339 1.00 60.31 292 LEU A C 1
ATOM 2164 O O . LEU A 1 292 ? 14.429 -4.516 22.086 1.00 60.31 292 LEU A O 1
ATOM 2168 N N . GLY A 1 293 ? 13.050 -2.958 21.228 1.00 49.81 293 GLY A N 1
ATOM 2169 C CA . GLY A 1 293 ? 13.567 -1.809 21.978 1.00 49.81 293 GLY A CA 1
ATOM 2170 C C . GLY A 1 293 ? 12.776 -1.451 23.243 1.00 49.81 293 GLY A C 1
ATOM 2171 O O . GLY A 1 293 ? 13.142 -0.482 23.912 1.00 49.81 293 GLY A O 1
ATOM 2172 N N . SER A 1 294 ? 11.703 -2.188 23.562 1.00 43.06 294 SER A N 1
ATOM 2173 C CA . SER A 1 294 ? 10.849 -1.985 24.747 1.00 43.06 294 SER A CA 1
ATOM 2174 C C . SER A 1 294 ? 10.949 -3.122 25.750 1.00 43.06 294 SER A C 1
ATOM 2176 O O . SER A 1 294 ? 10.872 -2.828 26.962 1.00 43.06 294 SER A O 1
#

Secondary structure (DSSP, 8-state):
--HHHHHTTSHHHHHHHHHHHHHHHHS----HHHHTSHHHHHHHHT--HHHHHHHHTTHHHHHHHIIIIIHHHHHHHHHTSHHHHHHHHHHHHHHSS-HHHHHHHHHHHHHHHHH-EEES-GGG--EEHHHHHHHHHHHHHTT-HHHHHHHHHHHTB--GGGHHHHHTT-EEE-TTS-EEES--TTS--GGGHHHHHHHHHHHTTSHHHHH-EEETTEEGGGGTSTT--EEHHHHHHHHHHHSTTSS-HHHHHHHHHH--TTT-EEB----SS-SS---SSEEE-HHHHHHHT-